Protein AF-A0A3B6B329-F1 (afdb_monomer)

Sequence (340 aa):
MLAFAPPTKMSPCCPLLLLFPAMPTAGLSREALPVLLLMLAAAVVALAWPCGALQLQDAALIDDVIMEAAEECYNGKHRRTGVTYPLSLPASLSAVDGSVSRFRSGSLSRHGVRLFGEFSVPRGLVVPGRAAGAHLLAVRVNMGNLSAVYDEHAARGGGYRIASPVLGLMFYGLDPRDGTAPLQVRVTGAAIRVNFSMAVPALQPGAVPLCMAVWLNGSVAVTDVQAGTNTCHLRDQGHVALVLGGVGDGDAVAEDGEVSKWKLALFGAALGAGGTVLLGLVLVAMLSVQRRKSEMAEMERRAYEEEALRVAMVGHVRAPSACGSRTTPDELENEYRATL

Structure (mmCIF, N/CA/C/O backbone):
data_AF-A0A3B6B329-F1
#
_entry.id   AF-A0A3B6B329-F1
#
loop_
_atom_site.group_PDB
_atom_site.id
_atom_site.type_symbol
_atom_site.label_atom_id
_atom_site.label_alt_id
_atom_site.label_comp_id
_atom_site.label_asym_id
_atom_site.label_entity_id
_atom_site.label_seq_id
_atom_site.pdbx_PDB_ins_code
_atom_site.Cartn_x
_atom_site.Cartn_y
_atom_site.Cartn_z
_atom_site.occupancy
_atom_site.B_iso_or_equiv
_atom_site.auth_seq_id
_atom_site.auth_comp_id
_atom_site.auth_asym_id
_atom_site.auth_atom_id
_atom_site.pdbx_PDB_model_num
ATOM 1 N N . MET A 1 1 ? 39.150 21.454 -11.288 1.00 37.72 1 MET A N 1
ATOM 2 C CA . MET A 1 1 ? 38.495 21.012 -10.041 1.00 37.72 1 MET A CA 1
ATOM 3 C C . MET A 1 1 ? 37.672 22.173 -9.512 1.00 37.72 1 MET A C 1
ATOM 5 O O . MET A 1 1 ? 38.224 23.064 -8.890 1.00 37.72 1 MET A O 1
ATOM 9 N N . LEU A 1 2 ? 36.386 22.214 -9.851 1.00 28.69 2 LEU A N 1
ATOM 10 C CA . LEU A 1 2 ? 35.426 23.181 -9.319 1.00 28.69 2 LEU A CA 1
ATOM 11 C C . LEU A 1 2 ? 34.199 22.365 -8.923 1.00 28.69 2 LEU A C 1
ATOM 13 O O . LEU A 1 2 ? 33.427 21.940 -9.778 1.00 28.69 2 LEU A O 1
ATOM 17 N N . ALA A 1 3 ? 34.114 22.046 -7.634 1.00 28.69 3 ALA A N 1
ATOM 18 C CA . ALA A 1 3 ? 32.989 21.344 -7.044 1.00 28.69 3 ALA A CA 1
ATOM 19 C C . ALA A 1 3 ? 31.962 22.386 -6.596 1.00 28.69 3 ALA A C 1
ATOM 21 O O . ALA A 1 3 ? 32.192 23.129 -5.646 1.00 28.69 3 ALA A O 1
ATOM 22 N N . PHE A 1 4 ? 30.839 22.439 -7.307 1.00 29.08 4 PHE A N 1
ATOM 23 C CA . PHE A 1 4 ? 29.616 23.052 -6.811 1.00 29.08 4 PHE A CA 1
ATOM 24 C C . PHE A 1 4 ? 28.979 22.081 -5.815 1.00 29.08 4 PHE A C 1
ATOM 26 O O . PHE A 1 4 ? 28.536 20.998 -6.195 1.00 29.08 4 PHE A O 1
ATOM 33 N N . ALA A 1 5 ? 28.967 22.457 -4.539 1.00 33.09 5 ALA A N 1
ATOM 34 C CA . ALA A 1 5 ? 28.170 21.786 -3.523 1.00 33.09 5 ALA A CA 1
ATOM 35 C C . ALA A 1 5 ? 26.699 22.238 -3.653 1.00 33.09 5 ALA A C 1
ATOM 37 O O . ALA A 1 5 ? 26.452 23.447 -3.705 1.00 33.09 5 ALA A O 1
ATOM 38 N N . PRO A 1 6 ? 25.721 21.318 -3.724 1.00 34.53 6 PRO A N 1
ATOM 39 C CA . PRO A 1 6 ? 24.306 21.667 -3.685 1.00 34.53 6 PRO A CA 1
ATOM 40 C C . PRO A 1 6 ? 23.829 21.997 -2.252 1.00 34.53 6 PRO A C 1
ATOM 42 O O . PRO A 1 6 ? 24.434 21.548 -1.276 1.00 34.53 6 PRO A O 1
ATOM 45 N N . PRO A 1 7 ? 22.748 22.789 -2.121 1.00 32.59 7 PRO A N 1
ATOM 46 C CA . PRO A 1 7 ? 22.307 23.380 -0.860 1.00 32.59 7 PRO A CA 1
ATOM 47 C C . PRO A 1 7 ? 21.678 22.357 0.095 1.00 32.59 7 PRO A C 1
ATOM 49 O O . PRO A 1 7 ? 20.737 21.645 -0.253 1.00 32.59 7 PRO A O 1
ATOM 52 N N . THR A 1 8 ? 22.158 22.350 1.337 1.00 33.25 8 THR A N 1
ATOM 53 C CA . THR A 1 8 ? 21.554 21.656 2.475 1.00 33.25 8 THR A CA 1
ATOM 54 C C . THR A 1 8 ? 20.252 22.353 2.883 1.00 33.25 8 THR A C 1
ATOM 56 O O . THR A 1 8 ? 20.251 23.507 3.310 1.00 33.25 8 THR A O 1
ATOM 59 N N . LYS A 1 9 ? 19.117 21.656 2.756 1.00 33.47 9 LYS A N 1
ATOM 60 C CA . LYS A 1 9 ? 17.814 22.123 3.247 1.00 33.47 9 LYS A CA 1
ATOM 61 C C . LYS A 1 9 ? 17.476 21.462 4.587 1.00 33.47 9 LYS A C 1
ATOM 63 O O . LYS A 1 9 ? 17.164 20.284 4.650 1.00 33.47 9 LYS A O 1
ATOM 68 N N . MET A 1 10 ? 17.556 22.297 5.622 1.00 32.06 10 MET A N 1
ATOM 69 C CA . MET A 1 10 ? 16.595 22.460 6.723 1.00 32.06 10 MET A CA 1
ATOM 70 C C . MET A 1 10 ? 16.202 21.222 7.546 1.00 32.06 10 MET A C 1
ATOM 72 O O . MET A 1 10 ? 15.181 20.586 7.322 1.00 32.06 10 MET A O 1
ATOM 76 N N . SER A 1 11 ? 16.967 21.021 8.620 1.00 30.12 11 SER A N 1
ATOM 77 C CA . SER A 1 11 ? 16.484 20.490 9.900 1.00 30.12 11 SER A CA 1
ATOM 78 C C . SER A 1 11 ? 15.794 21.614 10.691 1.00 30.12 11 SER A C 1
ATOM 80 O O . SER A 1 11 ? 16.368 22.705 10.774 1.00 30.12 11 SER A O 1
ATOM 82 N N . PRO A 1 12 ? 14.627 21.389 11.324 1.00 40.94 12 PRO A N 1
ATOM 83 C CA . PRO A 1 12 ? 14.137 22.252 12.382 1.00 40.94 12 PRO A CA 1
ATOM 84 C C . PRO A 1 12 ? 14.089 21.459 13.691 1.00 40.94 12 PRO A C 1
ATOM 86 O O . PRO A 1 12 ? 13.039 21.004 14.122 1.00 40.94 12 PRO A O 1
ATOM 89 N N . CYS A 1 13 ? 15.239 21.284 14.335 1.00 30.95 13 CYS A N 1
ATOM 90 C CA . CYS A 1 13 ? 15.317 20.939 15.755 1.00 30.95 13 CYS A CA 1
ATOM 91 C C . CYS A 1 13 ? 16.565 21.596 16.344 1.00 30.95 13 CYS A C 1
ATOM 93 O O . CYS A 1 13 ? 17.594 20.964 16.556 1.00 30.95 13 CYS A O 1
ATOM 95 N N . CYS A 1 14 ? 16.477 22.902 16.572 1.00 29.77 14 CYS A N 1
ATOM 96 C CA . CYS A 1 14 ? 17.378 23.608 17.469 1.00 29.77 14 CYS A CA 1
ATOM 97 C C . CYS A 1 14 ? 16.546 24.706 18.139 1.00 29.77 14 CYS A C 1
ATOM 99 O O . CYS A 1 14 ? 16.114 25.625 17.437 1.00 29.77 14 CYS A O 1
ATOM 101 N N . PRO A 1 15 ? 16.242 24.621 19.447 1.00 33.47 15 PRO A N 1
ATOM 102 C CA . PRO A 1 15 ? 15.653 25.745 20.143 1.00 33.47 15 PRO A CA 1
ATOM 103 C C . PRO A 1 15 ? 16.733 26.820 20.177 1.00 33.47 15 PRO A C 1
ATOM 105 O O . PRO A 1 15 ? 17.753 26.703 20.856 1.00 33.47 15 PRO A O 1
ATOM 108 N N . LEU A 1 16 ? 16.521 27.840 19.354 1.00 28.61 16 LEU A N 1
ATOM 109 C CA . LEU A 1 16 ? 17.257 29.082 19.413 1.00 28.61 16 LEU A CA 1
ATOM 110 C C . LEU A 1 16 ? 17.193 29.563 20.867 1.00 28.61 16 LEU A C 1
ATOM 112 O O . LEU A 1 16 ? 16.105 29.776 21.405 1.00 28.61 16 LEU A O 1
ATOM 116 N N . LEU A 1 17 ? 18.363 29.678 21.493 1.00 34.34 17 LEU A N 1
ATOM 117 C CA . LEU A 1 17 ? 18.592 30.419 22.726 1.00 34.34 17 LEU A CA 1
ATOM 118 C C . LEU A 1 17 ? 17.784 31.722 22.682 1.00 34.34 17 LEU A C 1
ATOM 120 O O . LEU A 1 17 ? 18.174 32.680 22.013 1.00 34.34 17 LEU A O 1
ATOM 124 N N . LEU A 1 18 ? 16.663 31.764 23.402 1.00 31.53 18 LEU A N 1
ATOM 125 C CA . LEU A 1 18 ? 16.058 33.027 23.784 1.00 31.53 18 LEU A CA 1
ATOM 126 C C . LEU A 1 18 ? 17.009 33.645 24.804 1.00 31.53 18 LEU A C 1
ATOM 128 O O . LEU A 1 18 ? 17.008 33.297 25.984 1.00 31.53 18 LEU A O 1
ATOM 132 N N . LEU A 1 19 ? 17.868 34.534 24.306 1.00 33.62 19 LEU A N 1
ATOM 133 C CA . LEU A 1 19 ? 18.493 35.565 25.114 1.00 33.62 19 LEU A CA 1
ATOM 134 C C . LEU A 1 19 ? 17.380 36.259 25.900 1.00 33.62 19 LEU A C 1
ATOM 136 O O . LEU A 1 19 ? 16.598 37.028 25.343 1.00 33.62 19 LEU A O 1
ATOM 140 N N . PHE A 1 20 ? 17.307 35.973 27.196 1.00 33.78 20 PHE A N 1
ATOM 141 C CA . PHE A 1 20 ? 16.615 36.837 28.136 1.00 33.78 20 PHE A CA 1
ATOM 142 C C . PHE A 1 20 ? 17.268 38.221 28.035 1.00 33.78 20 PHE A C 1
ATOM 144 O O . PHE A 1 20 ? 18.472 38.325 28.294 1.00 33.78 20 PHE A O 1
ATOM 151 N N . PRO A 1 21 ? 16.544 39.294 27.668 1.00 35.91 21 PRO A N 1
ATOM 152 C CA . PRO A 1 21 ? 17.064 40.620 27.926 1.00 35.91 21 PRO A CA 1
ATOM 153 C C . PRO A 1 21 ? 17.160 40.759 29.447 1.00 35.91 21 PRO A C 1
ATOM 155 O O . PRO A 1 21 ? 16.180 40.557 30.168 1.00 35.91 21 PRO A O 1
ATOM 158 N N . ALA A 1 22 ? 18.369 41.033 29.932 1.00 39.75 22 ALA A N 1
ATOM 159 C CA . ALA A 1 22 ? 18.627 41.318 31.332 1.00 39.75 22 ALA A CA 1
ATOM 160 C C . ALA A 1 22 ? 17.653 42.406 31.809 1.00 39.75 22 ALA A C 1
ATOM 162 O O . ALA A 1 22 ? 17.587 43.486 31.219 1.00 39.75 22 ALA A O 1
ATOM 163 N N . MET A 1 23 ? 16.881 42.110 32.859 1.00 36.25 23 MET A N 1
ATOM 164 C CA . MET A 1 23 ? 16.046 43.114 33.509 1.00 36.25 23 MET A CA 1
ATOM 165 C C . MET A 1 23 ? 16.944 44.234 34.047 1.00 36.25 23 MET A C 1
ATOM 167 O O . MET A 1 23 ? 17.831 43.945 34.856 1.00 36.25 23 MET A O 1
ATOM 171 N N . PRO A 1 24 ? 16.711 45.510 33.699 1.00 37.78 24 PRO A N 1
ATOM 172 C CA . PRO A 1 24 ? 17.190 46.586 34.539 1.00 37.78 24 PRO A CA 1
ATOM 173 C C . PRO A 1 24 ? 16.374 46.542 35.832 1.00 37.78 24 PRO A C 1
ATOM 175 O O . PRO A 1 24 ? 15.153 46.692 35.828 1.00 37.78 24 PRO A O 1
ATOM 178 N N . THR A 1 25 ? 17.049 46.309 36.954 1.00 51.97 25 THR A N 1
ATOM 179 C CA . THR A 1 25 ? 16.497 46.504 38.296 1.00 51.97 25 THR A CA 1
ATOM 180 C C . THR A 1 25 ? 16.273 48.000 38.515 1.00 51.97 25 THR A C 1
ATOM 182 O O . THR A 1 25 ? 17.091 48.686 39.119 1.00 51.97 25 THR A O 1
ATOM 185 N N . ALA A 1 26 ? 15.185 48.528 37.968 1.00 47.22 26 ALA A N 1
ATOM 186 C CA . ALA A 1 26 ? 14.697 49.870 38.234 1.00 47.22 26 ALA A CA 1
ATOM 187 C C . ALA A 1 26 ? 13.188 49.772 38.472 1.00 47.22 26 ALA A C 1
ATOM 189 O O . ALA A 1 26 ? 12.500 49.020 37.786 1.00 47.22 26 ALA A O 1
ATOM 190 N N . GLY A 1 27 ? 12.721 50.459 39.517 1.00 52.22 27 GLY A N 1
ATOM 191 C CA . GLY A 1 27 ? 11.438 50.237 40.183 1.00 52.22 27 GLY A CA 1
ATOM 192 C C . GLY A 1 27 ? 10.252 49.968 39.256 1.00 52.22 27 GLY A C 1
ATOM 193 O O . GLY A 1 27 ? 10.075 50.624 38.231 1.00 52.22 27 GLY A O 1
ATOM 194 N N . LEU A 1 28 ? 9.424 49.005 39.666 1.00 48.41 28 LEU A N 1
ATOM 195 C CA . LEU A 1 28 ? 8.193 48.604 38.997 1.00 48.41 28 LEU A CA 1
ATOM 196 C C . LEU A 1 28 ? 7.214 49.788 38.972 1.00 48.41 28 LEU A C 1
ATOM 198 O O . LEU A 1 28 ? 6.418 49.981 39.892 1.00 48.41 28 LEU A O 1
ATOM 202 N N . SER A 1 29 ? 7.303 50.621 37.936 1.00 61.03 29 SER A N 1
ATOM 203 C CA . SER A 1 29 ? 6.351 51.702 37.728 1.00 61.03 29 SER A CA 1
ATOM 204 C C . SER A 1 29 ? 4.982 51.096 37.412 1.00 61.03 29 SER A C 1
ATOM 206 O O . SER A 1 29 ? 4.862 50.063 36.747 1.00 61.03 29 SER A O 1
ATOM 208 N N . ARG A 1 30 ? 3.919 51.736 37.909 1.00 59.53 30 ARG A N 1
ATOM 209 C CA . ARG A 1 30 ? 2.527 51.261 37.794 1.00 59.53 30 ARG A CA 1
ATOM 210 C C . ARG A 1 30 ? 2.062 51.092 36.333 1.00 59.53 30 ARG A C 1
ATOM 212 O O . ARG A 1 30 ? 1.082 50.397 36.090 1.00 59.53 30 ARG A O 1
ATOM 219 N N . GLU A 1 31 ? 2.807 51.666 35.389 1.00 58.38 31 GLU A N 1
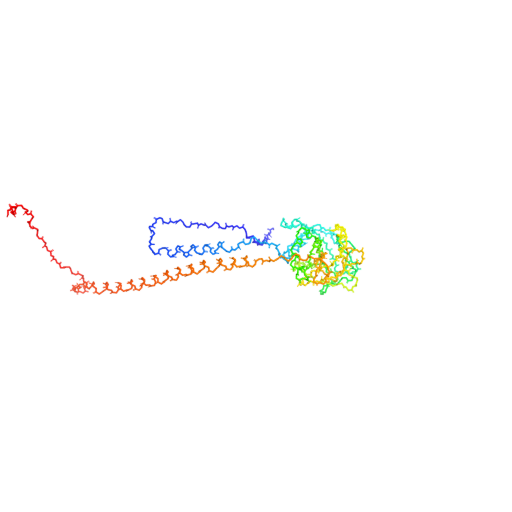ATOM 220 C CA . GLU A 1 31 ? 2.594 51.614 33.938 1.00 58.38 31 GLU A CA 1
ATOM 221 C C . GLU A 1 31 ? 3.259 50.395 33.255 1.00 58.38 31 GLU A C 1
ATOM 223 O O . GLU A 1 31 ? 2.895 50.046 32.134 1.00 58.38 31 GLU A O 1
ATOM 228 N N . ALA A 1 32 ? 4.200 49.702 33.914 1.00 61.66 32 ALA A N 1
ATOM 229 C CA . ALA A 1 32 ? 4.888 48.521 33.365 1.00 61.66 32 ALA A CA 1
ATOM 230 C C . ALA A 1 32 ? 4.108 47.204 33.570 1.00 61.66 32 ALA A C 1
ATOM 232 O O . ALA A 1 32 ? 4.306 46.223 32.852 1.00 61.66 32 ALA A O 1
ATOM 233 N N . LEU A 1 33 ? 3.184 47.197 34.533 1.00 67.69 33 LEU A N 1
ATOM 234 C CA . LEU A 1 33 ? 2.333 46.061 34.897 1.00 67.69 33 LEU A CA 1
ATOM 235 C C . LEU A 1 33 ? 1.450 45.522 33.748 1.00 67.69 33 LEU A C 1
ATOM 237 O O . LEU A 1 33 ? 1.439 44.305 33.559 1.00 67.69 33 LEU A O 1
ATOM 241 N N . PRO A 1 34 ? 0.748 46.353 32.945 1.00 66.44 34 PRO A N 1
ATOM 242 C CA . PRO A 1 34 ? -0.069 45.846 31.838 1.00 66.44 34 PRO A CA 1
ATOM 243 C C . PRO A 1 34 ? 0.765 45.263 30.688 1.00 66.44 34 PRO A C 1
ATOM 245 O O . PRO A 1 34 ? 0.350 44.285 30.071 1.00 66.44 34 PRO A O 1
ATOM 248 N N . VAL A 1 35 ? 1.954 45.815 30.424 1.00 71.44 35 VAL A N 1
ATOM 249 C CA . VAL A 1 35 ? 2.870 45.305 29.387 1.00 71.44 35 VAL A CA 1
ATOM 250 C C . VAL A 1 35 ? 3.441 43.951 29.804 1.00 71.44 35 VAL A C 1
ATOM 252 O O . VAL A 1 35 ? 3.462 43.015 29.008 1.00 71.44 35 VAL A O 1
ATOM 255 N N . LEU A 1 36 ? 3.829 43.813 31.075 1.00 72.62 36 LEU A N 1
ATOM 256 C CA . LEU A 1 36 ? 4.304 42.548 31.629 1.00 72.62 36 LEU A CA 1
ATOM 257 C C . LEU A 1 36 ? 3.217 41.461 31.578 1.00 72.62 36 LEU A C 1
ATOM 259 O O . LEU A 1 36 ? 3.507 40.324 31.212 1.00 72.62 36 LEU A O 1
ATOM 263 N N . LEU A 1 37 ? 1.960 41.813 31.876 1.00 74.31 37 LEU A N 1
ATOM 264 C CA . LEU A 1 37 ? 0.831 40.883 31.786 1.00 74.31 37 LEU A CA 1
ATOM 265 C C . LEU A 1 37 ? 0.566 40.424 30.344 1.00 74.31 37 LEU A C 1
ATOM 267 O O . LEU A 1 37 ? 0.291 39.247 30.120 1.00 74.31 37 LEU A O 1
ATOM 271 N N . LEU A 1 38 ? 0.681 41.330 29.367 1.00 73.88 38 LEU A N 1
ATOM 272 C CA . LEU A 1 38 ? 0.500 41.010 27.948 1.00 73.88 38 LEU A CA 1
ATOM 273 C C . LEU A 1 38 ? 1.600 40.068 27.433 1.00 73.88 38 LEU A C 1
ATOM 275 O O . LEU A 1 38 ? 1.313 39.114 26.712 1.00 73.88 38 LEU A O 1
ATOM 279 N N . MET A 1 39 ? 2.848 40.297 27.849 1.00 74.25 39 MET A N 1
ATOM 280 C CA . MET A 1 39 ? 3.982 39.435 27.498 1.00 74.25 39 MET A CA 1
ATOM 281 C C . MET A 1 39 ? 3.861 38.045 28.133 1.00 74.25 39 MET A C 1
ATOM 283 O O . MET A 1 39 ? 4.131 37.043 27.473 1.00 74.25 39 MET A O 1
ATOM 287 N N . LEU A 1 40 ? 3.396 37.965 29.385 1.00 75.38 40 LEU A N 1
ATOM 288 C CA . LEU A 1 40 ? 3.115 36.690 30.050 1.00 75.38 40 LEU A CA 1
ATOM 289 C C . LEU A 1 40 ? 1.960 35.939 29.374 1.00 75.38 40 LEU A C 1
ATOM 291 O O . LEU A 1 40 ? 2.063 34.734 29.169 1.00 75.38 40 LEU A O 1
ATOM 295 N N . ALA A 1 41 ? 0.898 36.635 28.959 1.00 71.56 41 ALA A N 1
ATOM 296 C CA . ALA A 1 41 ? -0.203 36.026 28.214 1.00 71.56 41 ALA A CA 1
ATOM 297 C C . ALA A 1 41 ? 0.255 35.480 26.849 1.00 71.56 41 ALA A C 1
ATOM 299 O O . ALA A 1 41 ? -0.094 34.356 26.494 1.00 71.56 41 ALA A O 1
ATOM 300 N N . ALA A 1 42 ? 1.092 36.221 26.114 1.00 70.25 42 ALA A N 1
ATOM 301 C CA . ALA A 1 42 ? 1.667 35.757 24.850 1.00 70.25 42 ALA A CA 1
ATOM 302 C C . ALA A 1 42 ? 2.587 34.536 25.036 1.00 70.25 42 ALA A C 1
ATOM 304 O O . ALA A 1 42 ? 2.538 33.602 24.237 1.00 70.25 42 ALA A O 1
ATOM 305 N N . ALA A 1 43 ? 3.378 34.503 26.114 1.00 71.44 43 ALA A N 1
ATOM 306 C CA . ALA A 1 43 ? 4.220 33.357 26.452 1.00 71.44 43 ALA A CA 1
ATOM 307 C C . ALA A 1 43 ? 3.392 32.113 26.817 1.00 71.44 43 ALA A C 1
ATOM 309 O O . ALA A 1 43 ? 3.714 31.016 26.371 1.00 71.44 43 ALA A O 1
ATOM 310 N N . VAL A 1 44 ? 2.293 32.270 27.564 1.00 69.38 44 VAL A N 1
ATOM 311 C CA . VAL A 1 44 ? 1.375 31.163 27.881 1.00 69.38 44 VAL A CA 1
ATOM 312 C C . VAL A 1 44 ? 0.674 30.649 26.622 1.00 69.38 44 VAL A C 1
ATOM 314 O O . VAL A 1 44 ? 0.560 29.442 26.461 1.00 69.38 44 VAL A O 1
ATOM 317 N N . VAL A 1 45 ? 0.270 31.524 25.695 1.00 66.12 45 VAL A N 1
ATOM 318 C CA . VAL A 1 45 ? -0.312 31.116 24.402 1.00 66.12 45 VAL A CA 1
ATOM 319 C C . VAL A 1 45 ? 0.711 30.372 23.536 1.00 66.12 45 VAL A C 1
ATOM 321 O O . VAL A 1 45 ? 0.369 29.355 22.941 1.00 66.12 45 VAL A O 1
ATOM 324 N N . ALA A 1 46 ? 1.974 30.809 23.513 1.00 62.72 46 ALA A N 1
ATOM 325 C CA . ALA A 1 46 ? 3.045 30.110 22.799 1.00 62.72 46 ALA A CA 1
ATOM 326 C C . ALA A 1 46 ? 3.381 28.738 23.417 1.00 62.72 46 ALA A C 1
ATOM 328 O O . ALA A 1 46 ? 3.670 27.796 22.685 1.00 62.72 46 ALA A O 1
ATOM 329 N N . LEU A 1 47 ? 3.305 28.607 24.747 1.00 57.50 47 LEU A N 1
ATOM 330 C CA . LEU A 1 47 ? 3.486 27.336 25.465 1.00 57.50 47 LEU A CA 1
ATOM 331 C C . LEU A 1 47 ? 2.242 26.430 25.416 1.00 57.50 47 LEU A C 1
ATOM 333 O O . LEU A 1 47 ? 2.358 25.230 25.648 1.00 57.50 47 LEU A O 1
ATOM 337 N N . ALA A 1 48 ? 1.065 26.994 25.131 1.00 52.53 48 ALA A N 1
ATOM 338 C CA . ALA A 1 48 ? -0.197 26.272 24.993 1.00 52.53 48 ALA A CA 1
ATOM 339 C C . ALA A 1 48 ? -0.476 25.810 23.557 1.00 52.53 48 ALA A C 1
ATOM 341 O O . ALA A 1 48 ? -1.418 25.044 23.348 1.00 52.53 48 ALA A O 1
ATOM 342 N N . TRP A 1 49 ? 0.336 26.219 22.572 1.00 45.41 49 TRP A N 1
ATOM 343 C CA . TRP A 1 49 ? 0.375 25.477 21.321 1.00 45.41 49 TRP A CA 1
ATOM 344 C C . TRP A 1 49 ? 0.931 24.098 21.648 1.00 45.41 49 TRP A C 1
ATOM 346 O O . TRP A 1 49 ? 2.055 24.014 22.153 1.00 45.41 49 TRP A O 1
ATOM 356 N N . PRO A 1 50 ? 0.195 23.007 21.381 1.00 46.03 50 PRO A N 1
ATOM 357 C CA . PRO A 1 50 ? 0.821 21.711 21.408 1.00 46.03 50 PRO A CA 1
ATOM 358 C C . PRO A 1 50 ? 1.924 21.768 20.352 1.00 46.03 50 PRO A C 1
ATOM 360 O O . PRO A 1 50 ? 1.666 21.716 19.150 1.00 46.03 50 PRO A O 1
ATOM 363 N N . CYS A 1 51 ? 3.173 21.872 20.807 1.00 46.16 51 CYS A N 1
ATOM 364 C CA . CYS A 1 51 ? 4.284 21.263 20.108 1.00 46.16 51 CYS A CA 1
ATOM 365 C C . CYS A 1 51 ? 3.983 19.768 20.168 1.00 46.16 51 CYS A C 1
ATOM 367 O O . CYS A 1 51 ? 4.454 19.042 21.042 1.00 46.16 51 CYS A O 1
ATOM 369 N N . GLY A 1 52 ? 3.058 19.333 19.313 1.00 42.59 52 GLY A N 1
ATOM 370 C CA . GLY A 1 52 ? 2.905 17.934 19.032 1.00 42.59 52 GLY A CA 1
ATOM 371 C C . GLY A 1 52 ? 4.277 17.508 18.553 1.00 42.59 52 GLY A C 1
ATOM 372 O O . GLY A 1 52 ? 4.736 17.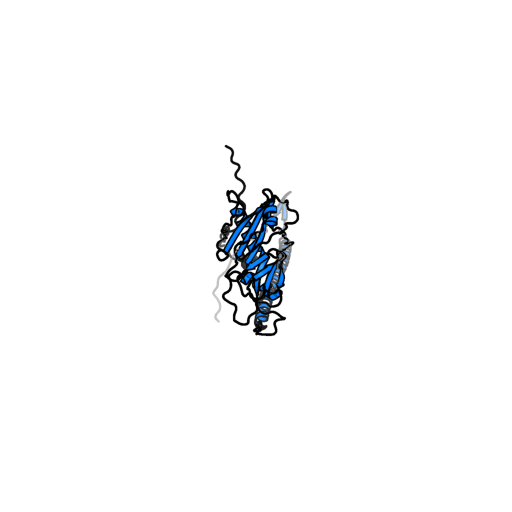964 17.506 1.00 42.59 52 GLY A O 1
ATOM 373 N N . ALA A 1 53 ? 4.933 16.625 19.305 1.00 40.44 53 ALA A N 1
ATOM 374 C CA . ALA A 1 53 ? 5.731 15.613 18.639 1.00 40.44 53 ALA A CA 1
ATOM 375 C C . ALA A 1 53 ? 4.897 15.175 17.431 1.00 40.44 53 ALA A C 1
ATOM 377 O O . ALA A 1 53 ? 3.706 14.913 17.619 1.00 40.44 53 ALA A O 1
ATOM 378 N N . LEU A 1 54 ? 5.458 15.225 16.220 1.00 39.94 54 LEU A N 1
ATOM 379 C CA . LEU A 1 54 ? 4.792 14.749 15.014 1.00 39.94 54 LEU A CA 1
ATOM 380 C C . LEU A 1 54 ? 4.422 13.287 15.279 1.00 39.94 54 LEU A C 1
ATOM 382 O O . LEU A 1 54 ? 5.231 12.377 15.115 1.00 39.94 54 LEU A O 1
ATOM 386 N N . GLN A 1 55 ? 3.237 13.079 15.832 1.00 39.62 55 GLN A N 1
ATOM 387 C CA . GLN A 1 55 ? 2.691 11.778 16.110 1.00 39.62 55 GLN A CA 1
ATOM 388 C C . GLN A 1 55 ? 2.323 11.280 14.726 1.00 39.62 55 GLN A C 1
ATOM 390 O O . GLN A 1 55 ? 1.350 11.741 14.133 1.00 39.62 55 GLN A O 1
ATOM 395 N N . LEU A 1 56 ? 3.192 10.437 14.172 1.00 51.97 56 LEU A N 1
ATOM 396 C CA . LEU A 1 56 ? 3.040 9.782 12.879 1.00 51.97 56 LEU A CA 1
ATOM 397 C C . LEU A 1 56 ? 1.889 8.762 13.002 1.00 51.97 56 LEU A C 1
ATOM 399 O O . LEU A 1 56 ? 2.101 7.557 13.046 1.00 51.97 56 LEU A O 1
ATOM 403 N N . GLN A 1 57 ? 0.679 9.278 13.208 1.00 61.06 57 GLN A N 1
ATOM 404 C CA . GLN A 1 57 ? -0.569 8.544 13.437 1.00 61.06 57 GLN A CA 1
ATOM 405 C C . GLN A 1 57 ? -1.464 8.569 12.196 1.00 61.06 57 GLN A C 1
ATOM 407 O O . GLN A 1 57 ? -2.522 7.953 12.197 1.00 61.06 57 GLN A O 1
ATOM 412 N N . ASP A 1 58 ? -1.042 9.272 11.145 1.00 81.69 58 ASP A N 1
ATOM 413 C CA . ASP A 1 58 ? -1.711 9.276 9.852 1.00 81.69 58 ASP A CA 1
ATOM 414 C C . ASP A 1 58 ? -1.046 8.244 8.933 1.00 81.69 58 ASP A C 1
ATOM 416 O O . ASP A 1 58 ? 0.167 8.292 8.701 1.00 81.69 58 ASP A O 1
ATOM 420 N N . ALA A 1 59 ? -1.847 7.316 8.409 1.00 86.56 59 ALA A N 1
ATOM 421 C CA . ALA A 1 59 ? -1.416 6.312 7.444 1.00 86.56 59 ALA A CA 1
ATOM 422 C C . ALA A 1 59 ? -0.722 6.945 6.226 1.00 86.56 59 ALA A C 1
ATOM 424 O O . ALA A 1 59 ? 0.288 6.422 5.760 1.00 86.56 59 ALA A O 1
ATOM 425 N N . ALA A 1 60 ? -1.203 8.106 5.764 1.00 87.69 60 ALA A N 1
ATOM 426 C CA . ALA A 1 60 ? -0.617 8.800 4.620 1.00 87.69 60 ALA A CA 1
ATOM 427 C C . ALA A 1 60 ? 0.816 9.286 4.903 1.00 87.69 60 ALA A C 1
ATOM 429 O O . ALA A 1 60 ? 1.703 9.126 4.068 1.00 87.69 60 ALA A O 1
ATOM 430 N N . LEU A 1 61 ? 1.069 9.812 6.107 1.00 89.88 61 LEU A N 1
ATOM 431 C CA . LEU A 1 61 ? 2.409 10.251 6.510 1.00 89.88 61 LEU A CA 1
ATOM 432 C C . LEU A 1 61 ? 3.384 9.073 6.626 1.00 89.88 61 LEU A C 1
ATOM 434 O O . LEU A 1 61 ? 4.566 9.213 6.315 1.00 89.88 61 LEU A O 1
ATOM 438 N N . ILE A 1 62 ? 2.904 7.911 7.077 1.00 91.94 62 ILE A N 1
ATOM 439 C CA . ILE A 1 62 ? 3.711 6.686 7.120 1.00 91.94 62 ILE A CA 1
ATOM 440 C C . ILE A 1 62 ? 4.079 6.250 5.696 1.00 91.94 62 ILE A C 1
ATOM 442 O O . ILE A 1 62 ? 5.243 5.939 5.439 1.00 91.94 62 ILE A O 1
ATOM 446 N N . ASP A 1 63 ? 3.121 6.275 4.770 1.00 92.06 63 ASP A N 1
ATOM 447 C CA . ASP A 1 63 ? 3.344 5.909 3.369 1.00 92.06 63 ASP A CA 1
ATOM 448 C C . ASP A 1 63 ? 4.348 6.831 2.665 1.00 92.06 63 ASP A C 1
ATOM 450 O O . ASP A 1 63 ? 5.175 6.343 1.890 1.00 92.06 63 ASP A O 1
ATOM 454 N N . ASP A 1 64 ? 4.334 8.131 2.970 1.00 91.19 64 ASP A N 1
ATOM 455 C CA . ASP A 1 64 ? 5.308 9.097 2.448 1.00 91.19 64 ASP A CA 1
ATOM 456 C C . ASP A 1 64 ? 6.734 8.775 2.923 1.00 91.19 64 ASP A C 1
ATOM 458 O O . ASP A 1 64 ? 7.667 8.718 2.117 1.00 91.19 64 ASP A O 1
ATOM 462 N N . VAL A 1 65 ? 6.907 8.475 4.216 1.00 93.81 65 VAL A N 1
ATOM 463 C CA . VAL A 1 65 ? 8.209 8.076 4.782 1.00 93.81 65 VAL A CA 1
ATOM 464 C C . VAL A 1 65 ? 8.694 6.754 4.177 1.00 93.81 65 VAL A C 1
ATOM 466 O O . VAL A 1 65 ? 9.880 6.588 3.881 1.00 93.81 65 VAL A O 1
ATOM 469 N N . ILE A 1 66 ? 7.788 5.798 3.965 1.00 94.75 66 ILE A N 1
ATOM 470 C CA . ILE A 1 66 ? 8.106 4.513 3.332 1.00 94.75 66 ILE A CA 1
ATOM 471 C C . ILE A 1 66 ? 8.514 4.712 1.867 1.00 94.75 66 ILE A C 1
ATOM 473 O O . ILE A 1 66 ? 9.458 4.064 1.403 1.00 94.75 66 ILE A O 1
ATOM 477 N N . MET A 1 67 ? 7.838 5.605 1.142 1.00 93.12 67 MET A N 1
ATOM 478 C CA . MET A 1 67 ? 8.179 5.960 -0.234 1.00 93.12 67 MET A CA 1
ATOM 479 C C . MET A 1 67 ? 9.580 6.577 -0.318 1.00 93.12 67 MET A C 1
ATOM 481 O O . MET A 1 67 ? 10.382 6.144 -1.148 1.00 93.12 67 MET A O 1
ATOM 485 N N . GLU A 1 68 ? 9.903 7.527 0.562 1.00 92.56 68 GLU A N 1
ATOM 486 C CA . GLU A 1 68 ? 11.224 8.164 0.624 1.00 92.56 68 GLU A CA 1
ATOM 487 C C . GLU A 1 68 ? 12.331 7.134 0.914 1.00 92.56 68 GLU A C 1
ATOM 489 O O . GLU A 1 68 ? 13.327 7.048 0.187 1.00 92.56 68 GLU A O 1
ATOM 494 N N . ALA A 1 69 ? 12.117 6.257 1.901 1.00 93.75 69 ALA A N 1
ATOM 495 C CA . ALA A 1 69 ? 13.052 5.177 2.216 1.00 93.75 69 ALA A CA 1
ATOM 496 C C . ALA A 1 69 ? 13.227 4.192 1.041 1.00 93.75 69 ALA A C 1
ATOM 498 O O . ALA A 1 69 ? 14.323 3.672 0.795 1.00 93.75 69 ALA A O 1
ATOM 499 N N . ALA A 1 70 ? 12.157 3.924 0.287 1.00 94.50 70 ALA A N 1
ATOM 500 C CA . ALA A 1 70 ? 12.198 3.076 -0.899 1.00 94.50 70 ALA A CA 1
ATOM 501 C C . ALA A 1 70 ? 12.991 3.706 -2.051 1.00 94.50 70 ALA A C 1
ATOM 503 O O . ALA A 1 70 ? 13.728 2.991 -2.742 1.00 94.50 70 ALA A O 1
ATOM 504 N N . GLU A 1 71 ? 12.897 5.021 -2.234 1.00 91.81 71 GLU A N 1
ATOM 505 C CA . GLU A 1 71 ? 13.711 5.766 -3.194 1.00 91.81 71 GLU A CA 1
ATOM 506 C C . GLU A 1 71 ? 15.198 5.720 -2.820 1.00 91.81 71 GLU A C 1
ATOM 508 O O . GLU A 1 71 ? 16.044 5.323 -3.633 1.00 91.81 71 GLU A O 1
ATOM 513 N N . GLU A 1 72 ? 15.529 6.028 -1.563 1.00 91.44 72 GLU A N 1
ATOM 514 C CA . GLU A 1 72 ? 16.906 6.029 -1.050 1.00 91.44 72 GLU A CA 1
ATOM 515 C C . GLU A 1 72 ? 17.580 4.646 -1.156 1.00 91.44 72 GLU A C 1
ATOM 517 O O . GLU A 1 72 ? 18.804 4.497 -1.308 1.00 91.44 72 GLU A O 1
ATOM 522 N N . CYS A 1 73 ? 16.765 3.594 -1.137 1.00 92.06 73 CYS A N 1
ATOM 523 C CA . CYS A 1 73 ? 17.182 2.220 -1.357 1.00 92.06 73 CYS A CA 1
ATOM 524 C C . CYS A 1 73 ? 17.906 2.042 -2.708 1.00 92.06 73 CYS A C 1
ATOM 526 O O . CYS A 1 73 ? 18.865 1.270 -2.794 1.00 92.06 73 CYS A O 1
ATOM 528 N N . TYR A 1 74 ? 17.500 2.777 -3.748 1.00 90.00 74 TYR A N 1
ATOM 529 C CA . TYR A 1 74 ? 18.077 2.714 -5.097 1.00 90.00 74 TYR A CA 1
ATOM 530 C C . TYR A 1 74 ? 18.888 3.953 -5.4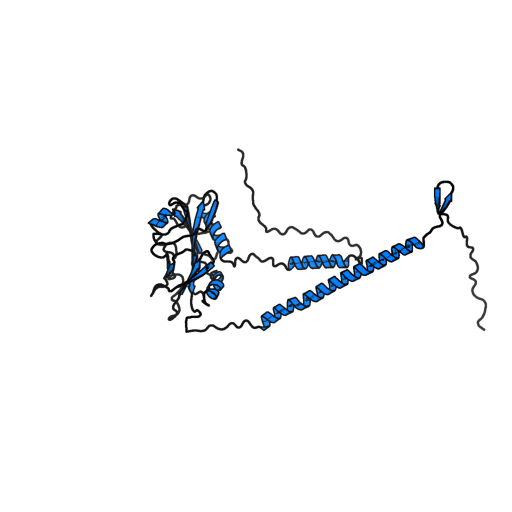89 1.00 90.00 74 TYR A C 1
ATOM 532 O O . TYR A 1 74 ? 19.699 3.859 -6.416 1.00 90.00 74 TYR A O 1
ATOM 540 N N . ASN A 1 75 ? 18.713 5.080 -4.798 1.00 87.19 75 ASN A N 1
ATOM 541 C CA . ASN A 1 75 ? 19.441 6.310 -5.087 1.00 87.19 75 ASN A CA 1
ATOM 542 C C . ASN A 1 75 ? 20.961 6.108 -4.935 1.00 87.19 75 ASN A C 1
ATOM 544 O O . ASN A 1 75 ? 21.441 5.614 -3.914 1.00 87.19 75 ASN A O 1
ATOM 548 N N . GLY A 1 76 ? 21.721 6.421 -5.989 1.00 82.00 76 GLY A N 1
ATOM 549 C CA . GLY A 1 76 ? 23.183 6.273 -6.027 1.00 82.00 76 GLY A CA 1
ATOM 550 C C . GLY A 1 76 ? 23.725 4.839 -5.881 1.00 82.00 76 GLY A C 1
ATOM 551 O O . GLY A 1 76 ? 24.939 4.653 -5.857 1.00 82.00 76 GLY A O 1
ATOM 552 N N . LYS A 1 77 ? 22.865 3.810 -5.796 1.00 87.75 77 LYS A N 1
ATOM 553 C CA . LYS A 1 77 ? 23.252 2.414 -5.516 1.00 87.75 77 LYS A CA 1
ATOM 554 C C . LYS A 1 77 ? 22.986 1.514 -6.726 1.00 87.75 77 LYS A C 1
ATOM 556 O O . LYS A 1 77 ? 21.886 1.465 -7.276 1.00 87.75 77 LYS A O 1
ATOM 561 N N . HIS A 1 78 ? 23.971 0.707 -7.118 1.00 86.62 78 HIS A N 1
ATOM 562 C CA . HIS A 1 78 ? 23.813 -0.279 -8.194 1.00 86.62 78 HIS A CA 1
ATOM 563 C C . HIS A 1 78 ? 23.108 -1.555 -7.710 1.00 86.62 78 HIS A C 1
ATOM 565 O O . HIS A 1 78 ? 23.728 -2.593 -7.489 1.00 86.62 78 HIS A O 1
ATOM 571 N N . ARG A 1 79 ? 21.782 -1.481 -7.556 1.00 91.38 79 ARG A N 1
ATOM 572 C CA . ARG A 1 79 ? 20.929 -2.621 -7.180 1.00 91.38 79 ARG A CA 1
ATOM 573 C C . ARG A 1 79 ? 20.266 -3.285 -8.384 1.00 91.38 79 ARG A C 1
ATOM 575 O O . ARG A 1 79 ? 19.925 -2.630 -9.372 1.00 91.38 79 ARG A O 1
ATOM 582 N N . ARG A 1 80 ? 20.065 -4.602 -8.318 1.00 91.88 80 ARG A N 1
ATOM 583 C CA . ARG A 1 80 ? 19.487 -5.382 -9.424 1.00 91.88 80 ARG A CA 1
ATOM 584 C C . ARG A 1 80 ? 17.973 -5.171 -9.513 1.00 91.88 80 ARG A C 1
ATOM 586 O O . ARG A 1 80 ? 17.304 -4.927 -8.518 1.00 91.88 80 ARG A O 1
ATOM 593 N N . THR A 1 81 ? 17.439 -5.246 -10.730 1.00 91.88 81 THR A N 1
ATOM 594 C CA . THR A 1 81 ? 15.984 -5.233 -10.977 1.00 91.88 81 THR A CA 1
ATOM 595 C C . THR A 1 81 ? 15.428 -6.630 -10.697 1.00 91.88 81 THR A C 1
ATOM 597 O O . THR A 1 81 ? 16.089 -7.615 -11.015 1.00 91.88 81 THR A O 1
ATOM 600 N N . GLY A 1 82 ? 14.231 -6.720 -10.120 1.00 91.06 82 GLY A N 1
ATOM 601 C CA . GLY A 1 82 ? 13.572 -7.982 -9.777 1.00 91.06 82 GLY A CA 1
ATOM 602 C C . GLY A 1 82 ? 14.128 -8.679 -8.534 1.00 91.06 82 GLY A C 1
ATOM 603 O O . GLY A 1 82 ? 13.737 -9.808 -8.261 1.00 91.06 82 GLY A O 1
ATOM 604 N N . VAL A 1 83 ? 15.029 -8.025 -7.795 1.00 94.25 83 VAL A N 1
ATOM 605 C CA . VAL A 1 83 ? 15.546 -8.502 -6.507 1.00 94.25 83 VAL A CA 1
ATOM 606 C C . VAL A 1 83 ? 14.917 -7.675 -5.394 1.00 94.25 83 VAL A C 1
ATOM 608 O O . VAL A 1 83 ? 14.838 -6.449 -5.501 1.00 94.25 83 VAL A O 1
ATOM 611 N N . THR A 1 84 ? 14.480 -8.358 -4.340 1.00 96.12 84 THR A N 1
ATOM 612 C CA . THR A 1 84 ? 13.909 -7.738 -3.147 1.00 96.12 84 THR A CA 1
ATOM 613 C C . THR A 1 84 ? 14.998 -7.377 -2.157 1.00 96.12 84 THR A C 1
ATOM 615 O O . THR A 1 84 ? 15.869 -8.191 -1.856 1.00 96.12 84 THR A O 1
ATOM 618 N N . TYR A 1 85 ? 14.932 -6.154 -1.645 1.00 96.25 85 TYR A N 1
ATOM 619 C CA . TYR A 1 85 ? 15.822 -5.660 -0.608 1.00 96.25 85 TYR A CA 1
ATOM 620 C C . TYR A 1 85 ? 15.006 -5.192 0.600 1.00 96.25 85 TYR A C 1
ATOM 622 O O . TYR A 1 85 ? 13.949 -4.591 0.396 1.00 96.25 85 TYR A O 1
ATOM 630 N N . PRO A 1 86 ? 15.482 -5.419 1.835 1.00 96.06 86 PRO A N 1
ATOM 631 C CA . PRO A 1 86 ? 14.845 -4.854 3.019 1.00 96.06 86 PRO A CA 1
ATOM 632 C C . PRO A 1 86 ? 14.938 -3.322 2.995 1.00 96.06 86 PRO A C 1
ATOM 634 O O . PRO A 1 86 ? 15.929 -2.759 2.512 1.00 96.06 86 PRO A O 1
ATOM 637 N N . LEU A 1 87 ? 13.895 -2.660 3.492 1.00 94.88 87 LEU A N 1
ATOM 638 C CA . LEU A 1 87 ? 13.862 -1.216 3.692 1.00 94.88 87 LEU A CA 1
ATOM 639 C C . LEU A 1 87 ? 14.505 -0.863 5.029 1.00 94.88 87 LEU A C 1
ATOM 641 O O . LEU A 1 87 ? 14.254 -1.500 6.048 1.00 94.88 87 LEU A O 1
ATOM 645 N N . SER A 1 88 ? 15.330 0.177 5.018 1.00 93.25 88 SER A N 1
ATOM 646 C CA . SER A 1 88 ? 15.865 0.776 6.236 1.00 93.25 88 SER A CA 1
ATOM 647 C C . SER A 1 88 ? 14.953 1.933 6.620 1.00 93.25 88 SER A C 1
ATOM 649 O O . SER A 1 88 ? 15.032 2.998 6.019 1.00 93.25 88 SER A O 1
ATOM 651 N N . LEU A 1 89 ? 14.051 1.689 7.568 1.00 93.50 89 LEU A N 1
ATOM 652 C CA . LEU A 1 89 ? 13.100 2.683 8.062 1.00 93.50 89 LEU A CA 1
ATOM 653 C C . LEU A 1 89 ? 13.669 3.428 9.285 1.00 93.50 89 LEU A C 1
ATOM 655 O O . LEU A 1 89 ? 14.519 2.878 9.996 1.00 93.50 89 LEU A O 1
ATOM 659 N N . PRO A 1 90 ? 13.228 4.673 9.549 1.00 92.31 90 PRO A N 1
ATOM 660 C CA . PRO A 1 90 ? 13.640 5.418 10.735 1.00 92.31 90 PRO A CA 1
ATOM 661 C C . PRO A 1 90 ? 13.200 4.711 12.022 1.00 92.31 90 PRO A C 1
ATOM 663 O O . PRO A 1 90 ? 12.274 3.902 12.023 1.00 92.31 90 PRO A O 1
ATOM 666 N N . ALA A 1 91 ? 13.832 5.053 13.149 1.00 89.19 91 ALA A N 1
ATOM 667 C CA . ALA A 1 91 ? 13.585 4.396 14.438 1.00 89.19 91 ALA A CA 1
ATOM 668 C C . ALA A 1 91 ? 12.102 4.400 14.864 1.00 89.19 91 ALA A C 1
ATOM 670 O O . ALA A 1 91 ? 11.641 3.435 15.477 1.00 89.19 91 ALA A O 1
ATOM 671 N N . SER A 1 92 ? 11.346 5.437 14.489 1.00 87.75 92 SER A N 1
ATOM 672 C CA . SER A 1 92 ? 9.900 5.550 14.726 1.00 87.75 92 SER A CA 1
ATOM 673 C C . SER A 1 92 ? 9.072 4.461 14.034 1.00 87.75 92 SER A C 1
ATOM 675 O O . SER A 1 92 ? 8.008 4.107 14.528 1.00 87.75 92 SER A O 1
ATOM 677 N N . LEU A 1 93 ? 9.572 3.904 12.929 1.00 90.50 93 LEU A N 1
ATOM 678 C CA . LEU A 1 93 ? 8.954 2.831 12.147 1.00 90.50 93 LEU A CA 1
ATOM 679 C C . LEU A 1 93 ? 9.765 1.529 12.222 1.00 90.50 93 LEU A C 1
ATOM 681 O O . LEU A 1 93 ? 9.619 0.653 11.377 1.00 90.50 93 LEU A O 1
ATOM 685 N N . SER A 1 94 ? 10.612 1.368 13.242 1.00 85.56 94 SER A N 1
ATOM 686 C CA . SER A 1 94 ? 11.456 0.171 13.403 1.00 85.56 94 SER A CA 1
ATOM 687 C C . SER A 1 94 ? 10.668 -1.132 13.590 1.00 85.56 94 SER A C 1
ATOM 689 O O . SER A 1 94 ? 11.192 -2.206 13.309 1.00 85.56 94 SER A O 1
ATOM 691 N N . ALA A 1 95 ? 9.414 -1.044 14.043 1.00 86.69 95 ALA A N 1
ATOM 692 C CA . ALA A 1 95 ? 8.501 -2.180 14.161 1.00 86.69 95 ALA A CA 1
ATOM 693 C C . ALA A 1 95 ? 7.854 -2.590 12.823 1.00 86.69 95 ALA A C 1
ATOM 695 O O . ALA A 1 95 ? 7.236 -3.651 12.752 1.00 86.69 95 ALA A O 1
ATOM 696 N N . VAL A 1 96 ? 7.977 -1.756 11.784 1.00 93.06 96 VAL A N 1
ATOM 697 C CA . VAL A 1 96 ? 7.449 -2.028 10.447 1.00 93.06 96 VAL A CA 1
ATOM 698 C C . VAL A 1 96 ? 8.473 -2.830 9.655 1.00 93.06 96 VAL A C 1
ATOM 700 O O . VAL A 1 96 ? 9.608 -2.398 9.456 1.00 93.06 96 VAL A O 1
ATOM 703 N N . ASP A 1 97 ? 8.059 -3.984 9.143 1.00 94.75 97 ASP A N 1
ATOM 704 C CA . ASP A 1 97 ? 8.889 -4.800 8.262 1.00 94.75 97 ASP A CA 1
ATOM 705 C C . ASP A 1 97 ? 8.602 -4.447 6.794 1.00 94.75 97 ASP A C 1
ATOM 707 O O . ASP A 1 97 ? 7.583 -4.828 6.207 1.00 94.75 97 ASP A O 1
ATOM 711 N N . GLY A 1 98 ? 9.502 -3.667 6.200 1.00 95.81 98 GLY A N 1
ATOM 712 C CA . GLY A 1 98 ? 9.393 -3.167 4.834 1.00 95.81 98 GLY A CA 1
ATOM 713 C C . GLY A 1 98 ? 10.386 -3.825 3.878 1.00 95.81 98 GLY A C 1
ATOM 714 O O . GLY A 1 98 ? 11.548 -4.051 4.209 1.00 95.81 98 GLY A O 1
ATOM 715 N N . SER A 1 99 ? 9.971 -4.070 2.637 1.00 97.00 99 SER A N 1
ATOM 716 C CA . SER A 1 99 ? 10.869 -4.502 1.564 1.00 97.00 99 SER A CA 1
ATOM 717 C C . SER A 1 99 ? 10.492 -3.879 0.225 1.00 97.00 99 SER A C 1
ATOM 719 O O . SER A 1 99 ? 9.329 -3.581 -0.039 1.00 97.00 99 SER A O 1
ATOM 721 N N . VAL A 1 100 ? 11.481 -3.681 -0.644 1.00 97.12 100 VAL A N 1
ATOM 722 C CA . VAL A 1 100 ? 11.305 -3.016 -1.936 1.00 97.12 100 VAL A CA 1
ATOM 723 C C . VAL A 1 100 ? 11.978 -3.783 -3.063 1.00 97.12 100 VAL A C 1
ATOM 725 O O . VAL A 1 100 ? 13.094 -4.291 -2.936 1.00 97.12 100 VAL A O 1
ATOM 728 N N . SER A 1 101 ? 11.312 -3.827 -4.214 1.00 96.12 101 SER A N 1
ATOM 729 C CA . SER A 1 101 ? 11.844 -4.383 -5.456 1.00 96.12 101 SER A CA 1
ATOM 730 C C . SER A 1 101 ? 11.594 -3.438 -6.619 1.00 96.12 101 SER A C 1
ATOM 732 O O . SER A 1 101 ? 10.475 -2.978 -6.831 1.00 96.12 101 SER A O 1
ATOM 734 N N . ARG A 1 102 ? 12.622 -3.190 -7.428 1.00 95.06 102 ARG A N 1
ATOM 735 C CA . ARG A 1 102 ? 12.471 -2.447 -8.680 1.00 95.06 102 ARG A CA 1
ATOM 736 C C . ARG A 1 102 ? 12.043 -3.387 -9.796 1.00 95.06 102 ARG A C 1
ATOM 738 O O . ARG A 1 102 ? 12.714 -4.389 -10.038 1.00 95.06 102 ARG A O 1
ATOM 745 N N . PHE A 1 103 ? 11.004 -3.026 -10.539 1.00 94.56 103 PHE A N 1
ATOM 746 C CA . PHE A 1 103 ? 10.531 -3.752 -11.716 1.00 94.56 103 PHE A CA 1
ATOM 747 C C . PHE A 1 103 ? 10.453 -2.845 -12.944 1.00 94.56 103 PHE A C 1
ATOM 749 O O . PHE A 1 103 ? 10.425 -1.622 -12.842 1.00 94.56 103 PHE A O 1
ATOM 756 N N . ARG A 1 104 ? 10.401 -3.462 -14.128 1.00 93.19 104 ARG A N 1
ATOM 757 C CA . ARG A 1 104 ? 9.947 -2.796 -15.355 1.00 93.19 104 ARG A CA 1
ATOM 758 C C . ARG A 1 104 ? 8.455 -3.054 -15.521 1.00 93.19 104 ARG A C 1
ATOM 760 O O . ARG A 1 104 ? 8.060 -4.221 -15.466 1.00 93.19 104 ARG A O 1
ATOM 767 N N . SER A 1 105 ? 7.668 -2.016 -15.795 1.00 91.81 105 SER A N 1
ATOM 768 C CA . SER A 1 105 ? 6.202 -2.083 -15.923 1.00 91.81 105 SER A CA 1
ATOM 769 C C . SER A 1 105 ? 5.743 -3.219 -16.849 1.00 91.81 105 SER A C 1
ATOM 771 O O . SER A 1 105 ? 4.981 -4.097 -16.450 1.00 91.81 105 SER A O 1
ATOM 773 N N . GLY A 1 106 ? 6.316 -3.316 -18.052 1.00 92.12 106 GLY A N 1
ATOM 774 C CA . GLY A 1 106 ? 5.969 -4.366 -19.012 1.00 92.12 106 GLY A CA 1
ATOM 775 C C . GLY A 1 106 ? 6.403 -5.772 -18.586 1.00 92.12 106 GLY A C 1
ATOM 776 O O . GLY A 1 106 ? 5.740 -6.747 -18.931 1.00 92.12 106 GLY A O 1
ATOM 777 N N . SER A 1 107 ? 7.497 -5.908 -17.827 1.00 93.06 107 SER A N 1
ATOM 778 C CA . SER A 1 107 ? 7.918 -7.216 -17.305 1.00 93.06 107 SER A CA 1
ATOM 779 C C . SER A 1 107 ? 7.008 -7.681 -16.176 1.00 93.06 107 SER A C 1
ATOM 781 O O . SER A 1 107 ? 6.627 -8.850 -16.160 1.00 93.06 107 SER A O 1
ATOM 783 N N . LEU A 1 108 ? 6.649 -6.767 -15.270 1.00 93.81 108 LEU A N 1
ATOM 784 C CA . LEU A 1 108 ? 5.711 -7.023 -14.184 1.00 93.81 108 LEU A CA 1
ATOM 785 C C . LEU A 1 108 ? 4.336 -7.405 -14.741 1.00 93.81 108 LEU A C 1
ATOM 787 O O . LEU A 1 108 ? 3.770 -8.410 -14.330 1.00 93.81 108 LEU A O 1
ATOM 791 N N . SER A 1 109 ? 3.859 -6.682 -15.756 1.00 93.50 109 SER A N 1
ATOM 792 C CA . SER A 1 109 ? 2.607 -6.992 -16.447 1.00 93.50 109 SER A CA 1
ATOM 793 C C . SER A 1 109 ? 2.614 -8.390 -17.083 1.00 93.50 109 SER A C 1
ATOM 795 O O . SER A 1 109 ? 1.672 -9.161 -16.906 1.00 93.50 109 SER A O 1
ATOM 797 N N . ARG A 1 110 ? 3.696 -8.768 -17.782 1.00 93.69 110 ARG A N 1
ATOM 798 C CA . ARG A 1 110 ? 3.791 -10.068 -18.475 1.00 93.69 110 ARG A CA 1
ATOM 799 C C . ARG A 1 110 ? 3.973 -11.262 -17.541 1.00 93.69 110 ARG A C 1
ATOM 801 O O . ARG A 1 110 ? 3.415 -12.324 -17.809 1.00 93.69 110 ARG A O 1
ATOM 808 N N . HIS A 1 111 ? 4.771 -11.119 -16.485 1.00 94.25 111 HIS A N 1
ATOM 809 C CA . HIS A 1 111 ? 5.198 -12.257 -15.665 1.00 94.25 111 HIS A CA 1
ATOM 810 C C . HIS A 1 111 ? 4.547 -12.302 -14.282 1.00 94.25 111 HIS A C 1
ATOM 812 O O . HIS A 1 111 ? 4.375 -13.401 -13.750 1.00 94.25 111 HIS A O 1
ATOM 818 N N . GLY A 1 112 ? 4.135 -11.154 -13.737 1.00 94.25 112 GLY A N 1
ATOM 819 C CA . GLY A 1 112 ? 3.742 -11.022 -12.337 1.00 94.25 112 GLY A CA 1
ATOM 820 C C . GLY A 1 112 ? 4.913 -11.269 -11.380 1.00 94.25 112 GLY A C 1
ATOM 821 O O . GLY A 1 112 ? 6.073 -11.359 -11.791 1.00 94.25 112 GLY A O 1
ATOM 822 N N . VAL A 1 113 ? 4.596 -11.413 -10.096 1.00 95.00 113 VAL A N 1
ATOM 823 C CA . VAL A 1 113 ? 5.528 -11.796 -9.029 1.00 95.00 113 VAL A CA 1
ATOM 824 C C . VAL A 1 113 ? 4.848 -12.846 -8.163 1.00 95.00 113 VAL A C 1
ATOM 826 O O . VAL A 1 113 ? 3.850 -12.568 -7.508 1.00 95.00 113 VAL A O 1
ATOM 829 N N . ARG A 1 114 ? 5.371 -14.075 -8.169 1.00 92.19 114 ARG A N 1
ATOM 830 C CA . ARG A 1 114 ? 4.732 -15.192 -7.454 1.00 92.19 114 ARG A CA 1
ATOM 831 C C . ARG A 1 114 ? 4.809 -15.047 -5.937 1.00 92.19 114 ARG A C 1
ATOM 833 O O . ARG A 1 114 ? 3.834 -15.396 -5.279 1.00 92.19 114 ARG A O 1
ATOM 840 N N . LEU A 1 115 ? 5.941 -14.563 -5.428 1.00 91.56 115 LEU A N 1
ATOM 841 C CA . LEU A 1 115 ? 6.215 -14.416 -4.004 1.00 91.56 115 LEU A CA 1
ATOM 842 C C . LEU A 1 115 ? 6.905 -13.072 -3.760 1.00 91.56 115 LEU A C 1
ATOM 844 O O . LEU A 1 115 ? 8.038 -12.869 -4.195 1.00 91.56 115 LEU A O 1
ATOM 848 N N . PHE A 1 116 ? 6.205 -12.164 -3.091 1.00 94.56 116 PHE A N 1
ATOM 849 C CA . PHE A 1 116 ? 6.720 -10.880 -2.634 1.00 94.56 116 PHE A CA 1
ATOM 850 C C . PHE A 1 116 ? 6.248 -10.655 -1.195 1.00 94.56 116 PHE A C 1
ATOM 852 O O . PHE A 1 116 ? 5.234 -10.005 -0.948 1.00 94.56 116 PHE A O 1
ATOM 859 N N . GLY A 1 117 ? 6.935 -11.303 -0.251 1.00 92.88 117 GLY A N 1
ATOM 860 C CA . GLY A 1 117 ? 6.420 -11.481 1.108 1.00 92.88 117 GLY A CA 1
ATOM 861 C C . GLY A 1 117 ? 5.135 -12.310 1.086 1.00 92.88 117 GLY A C 1
ATOM 862 O O . GLY A 1 117 ? 5.092 -13.391 0.499 1.00 92.88 117 GLY A O 1
ATOM 863 N N . GLU A 1 118 ? 4.078 -11.767 1.675 1.00 94.12 118 GLU A N 1
ATOM 864 C CA . GLU A 1 118 ? 2.730 -12.338 1.722 1.00 94.12 118 GLU A CA 1
ATOM 865 C C . GLU A 1 118 ? 1.948 -12.145 0.414 1.00 94.12 118 GLU A C 1
ATOM 867 O O . GLU A 1 118 ? 0.875 -12.730 0.240 1.00 94.12 118 GLU A O 1
ATOM 872 N N . PHE A 1 119 ? 2.470 -11.330 -0.509 1.00 96.00 119 PHE A N 1
ATOM 873 C CA . PHE A 1 119 ? 1.784 -10.936 -1.732 1.00 96.00 119 PHE A CA 1
ATOM 874 C C . PHE A 1 119 ? 2.174 -11.812 -2.926 1.00 96.00 119 PHE A C 1
ATOM 876 O O . PHE A 1 119 ? 3.346 -12.105 -3.178 1.00 96.00 119 PHE A O 1
ATOM 883 N N . SER A 1 120 ? 1.173 -12.163 -3.731 1.00 95.88 120 SER A N 1
ATOM 884 C CA . SER A 1 120 ? 1.331 -12.773 -5.048 1.00 95.88 120 SER A CA 1
ATOM 885 C C . SER A 1 120 ? 0.674 -11.880 -6.092 1.00 95.88 120 SER A C 1
ATOM 887 O O . SER A 1 120 ? -0.554 -11.799 -6.186 1.00 95.88 120 SER A O 1
ATOM 889 N N . VAL A 1 121 ? 1.500 -11.194 -6.878 1.00 95.81 121 VAL A N 1
ATOM 890 C CA . VAL A 1 121 ? 1.064 -10.279 -7.932 1.00 95.81 121 VAL A CA 1
ATOM 891 C C . VAL A 1 121 ? 0.880 -11.070 -9.231 1.00 95.81 121 VAL A C 1
ATOM 893 O O . VAL A 1 121 ? 1.837 -11.664 -9.737 1.00 95.81 121 VAL A O 1
ATOM 896 N N . PRO A 1 122 ? -0.326 -11.112 -9.808 1.00 95.19 122 PRO A N 1
ATOM 897 C CA . PRO A 1 122 ? -0.593 -11.874 -11.015 1.00 95.19 122 PRO A CA 1
ATOM 898 C C . PRO A 1 122 ? -0.056 -11.165 -12.263 1.00 95.19 122 PRO A C 1
ATOM 900 O O . PRO A 1 122 ? 0.388 -10.017 -12.244 1.00 95.19 122 PRO A O 1
ATOM 903 N N . ARG A 1 123 ? -0.144 -11.871 -13.390 1.00 94.62 123 ARG A N 1
ATOM 904 C CA . ARG A 1 123 ? 0.025 -11.277 -14.720 1.00 94.62 123 ARG A CA 1
ATOM 905 C C . ARG A 1 123 ? -1.151 -10.343 -15.029 1.00 94.62 123 ARG A C 1
ATOM 907 O O . ARG A 1 123 ? -2.246 -10.529 -14.502 1.00 94.62 123 ARG A O 1
ATOM 914 N N . GLY A 1 124 ? -0.942 -9.389 -15.932 1.00 91.31 124 GLY A N 1
ATOM 915 C CA . GLY A 1 124 ? -1.969 -8.438 -16.368 1.00 91.31 124 GLY A CA 1
ATOM 916 C C . GLY A 1 124 ? -2.127 -7.219 -15.457 1.00 91.31 124 GLY A C 1
ATOM 917 O O . GLY A 1 124 ? -3.155 -6.543 -15.516 1.00 91.31 124 GLY A O 1
ATOM 918 N N . LEU A 1 125 ? -1.125 -6.936 -14.619 1.00 92.88 125 LEU A N 1
ATOM 919 C CA . LEU A 1 125 ? -1.018 -5.669 -13.903 1.00 92.88 125 LEU A CA 1
ATOM 920 C C . LEU A 1 125 ? -0.685 -4.556 -14.902 1.00 92.88 125 LEU A C 1
ATOM 922 O O . LEU A 1 125 ? 0.273 -4.666 -15.670 1.00 92.88 125 LEU A O 1
ATOM 926 N N . VAL A 1 126 ? -1.498 -3.508 -14.917 1.00 90.12 126 VAL A N 1
ATOM 927 C CA . VAL A 1 126 ? -1.381 -2.362 -15.817 1.00 90.12 126 VAL A CA 1
ATOM 928 C C . VAL A 1 126 ? -1.137 -1.116 -14.981 1.00 90.12 126 VAL A C 1
ATOM 930 O O . VAL A 1 126 ? -1.809 -0.894 -13.977 1.00 90.12 126 VAL A O 1
ATOM 933 N N . VAL A 1 127 ? -0.187 -0.298 -15.424 1.00 90.12 127 VAL A N 1
ATOM 934 C CA . VAL A 1 127 ? 0.079 1.030 -14.869 1.00 90.12 127 VAL A CA 1
ATOM 935 C C . VAL A 1 127 ? -0.349 2.051 -15.925 1.00 90.12 127 VAL A C 1
ATOM 937 O O . VAL A 1 127 ? 0.372 2.225 -16.914 1.00 90.12 127 VAL A O 1
ATOM 940 N N . PRO A 1 128 ? -1.537 2.670 -15.797 1.00 87.38 128 PRO A N 1
ATOM 941 C CA . PRO A 1 128 ? -2.031 3.632 -16.774 1.00 87.38 128 PRO A CA 1
ATOM 942 C C . PRO A 1 128 ? -1.047 4.791 -16.974 1.00 87.38 128 PRO A C 1
ATOM 944 O O . PRO A 1 128 ? -0.409 5.250 -16.032 1.00 87.38 128 PRO A O 1
ATOM 947 N N . GLY A 1 129 ? -0.901 5.254 -18.217 1.00 83.12 129 GLY A N 1
ATOM 948 C CA . GLY A 1 129 ? -0.047 6.404 -18.542 1.00 83.12 129 GLY A CA 1
ATOM 949 C C . GLY A 1 129 ? 1.466 6.148 -18.500 1.00 83.12 129 GLY A C 1
ATOM 950 O O . GLY A 1 129 ? 2.237 7.063 -18.772 1.00 83.12 129 GLY A O 1
ATOM 951 N N . ARG A 1 130 ? 1.925 4.921 -18.211 1.00 82.06 130 ARG A N 1
ATOM 952 C CA . ARG A 1 130 ? 3.355 4.565 -18.185 1.00 82.06 130 ARG A CA 1
ATOM 953 C C . ARG A 1 130 ? 3.742 3.668 -19.355 1.00 82.06 130 ARG A C 1
ATOM 955 O O . ARG A 1 130 ? 3.071 2.686 -19.665 1.00 82.06 130 ARG A O 1
ATOM 962 N N . ALA A 1 131 ? 4.889 3.960 -19.965 1.00 84.44 131 ALA A N 1
ATOM 963 C CA . ALA A 1 131 ? 5.467 3.110 -21.001 1.00 84.44 131 ALA A CA 1
ATOM 964 C C . ALA A 1 131 ? 5.869 1.732 -20.441 1.00 84.44 131 ALA A C 1
ATOM 966 O O . ALA A 1 131 ? 6.309 1.606 -19.298 1.00 84.44 131 ALA A O 1
ATOM 967 N N . ALA A 1 132 ? 5.823 0.690 -21.276 1.00 83.38 132 ALA A N 1
ATOM 968 C CA . ALA A 1 132 ? 6.194 -0.672 -20.874 1.00 83.38 132 ALA A CA 1
ATOM 969 C C . ALA A 1 132 ? 7.660 -0.806 -20.399 1.00 83.38 132 ALA A C 1
ATOM 971 O O . ALA A 1 132 ? 7.993 -1.739 -19.666 1.00 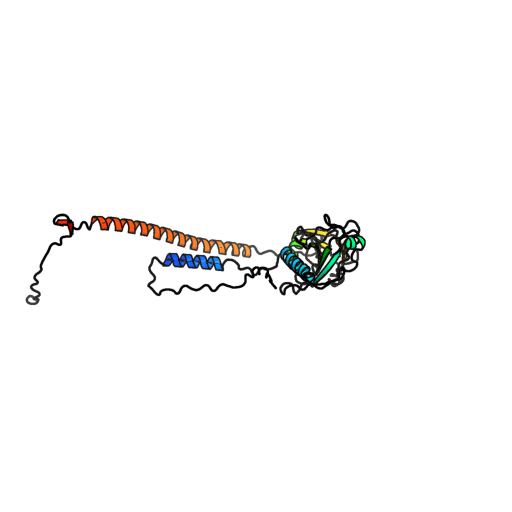83.38 132 ALA A O 1
ATOM 972 N N . GLY A 1 133 ? 8.539 0.112 -20.811 1.00 84.88 133 GLY A N 1
ATOM 973 C CA . GLY A 1 133 ? 9.936 0.180 -20.370 1.00 84.88 133 GLY A CA 1
ATOM 974 C C . GLY A 1 133 ? 10.159 0.950 -19.065 1.00 84.88 133 GLY A C 1
ATOM 975 O O . GLY A 1 133 ? 11.270 0.910 -18.544 1.00 84.88 133 GLY A O 1
ATOM 976 N N . ALA A 1 134 ? 9.136 1.632 -18.537 1.00 89.56 134 ALA A N 1
ATOM 977 C CA . ALA A 1 134 ? 9.266 2.445 -17.335 1.00 89.56 134 ALA A CA 1
ATOM 978 C C . ALA A 1 134 ? 9.609 1.580 -16.118 1.00 89.56 134 ALA A C 1
ATOM 980 O O . ALA A 1 134 ? 9.092 0.467 -15.953 1.00 89.56 134 ALA A O 1
ATOM 981 N N . HIS A 1 135 ? 10.490 2.110 -15.276 1.00 90.69 135 HIS A N 1
ATOM 982 C CA . HIS A 1 135 ? 10.836 1.502 -14.004 1.00 90.69 135 HIS A CA 1
ATOM 983 C C . HIS A 1 135 ? 9.840 1.942 -12.931 1.00 90.69 135 HIS A C 1
ATOM 985 O O . HIS A 1 135 ? 9.369 3.077 -12.923 1.00 90.69 135 HIS A O 1
ATOM 991 N N . LEU A 1 136 ? 9.519 1.017 -12.036 1.00 93.25 136 LEU A N 1
ATOM 992 C CA . LEU A 1 136 ? 8.675 1.255 -10.875 1.00 93.25 136 LEU A CA 1
ATOM 993 C C . LEU A 1 136 ? 9.242 0.505 -9.671 1.00 93.25 136 LEU A C 1
ATOM 995 O O . LEU A 1 136 ? 9.952 -0.495 -9.831 1.00 93.25 136 LEU A O 1
A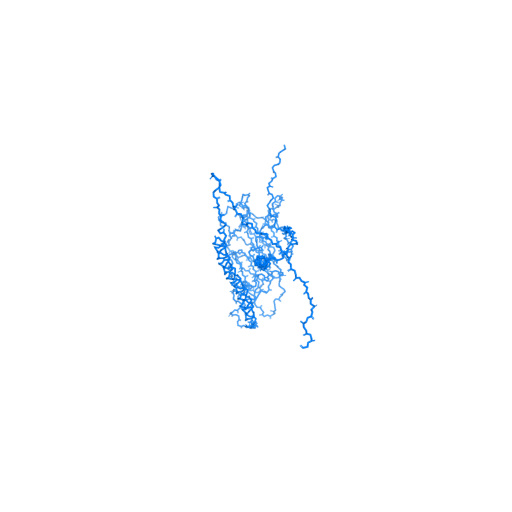TOM 999 N N . LEU A 1 137 ? 8.932 0.987 -8.480 1.00 95.25 137 LEU A N 1
ATOM 1000 C CA . LEU A 1 137 ? 9.159 0.300 -7.219 1.00 95.25 137 LEU A CA 1
ATOM 1001 C C . LEU A 1 137 ? 7.875 -0.406 -6.812 1.00 95.25 137 LEU A C 1
ATOM 1003 O O . LEU A 1 137 ? 6.808 0.188 -6.865 1.00 95.25 137 LEU A O 1
ATOM 1007 N N . ALA A 1 138 ? 7.988 -1.666 -6.410 1.00 96.31 138 ALA A N 1
ATOM 1008 C CA . ALA A 1 138 ? 6.976 -2.347 -5.620 1.00 96.31 138 ALA A CA 1
ATOM 1009 C C . ALA A 1 138 ? 7.483 -2.399 -4.182 1.00 96.31 138 ALA A C 1
ATOM 1011 O O . ALA A 1 138 ? 8.605 -2.860 -3.945 1.00 96.31 138 ALA A O 1
ATOM 1012 N N . VAL A 1 139 ? 6.671 -1.928 -3.248 1.00 97.31 139 VAL A N 1
ATOM 1013 C CA . VAL A 1 139 ? 6.982 -1.867 -1.826 1.00 97.31 139 VAL A CA 1
ATOM 1014 C C . VAL A 1 139 ? 5.981 -2.733 -1.080 1.00 97.31 139 VAL A C 1
ATOM 1016 O O . VAL A 1 139 ? 4.774 -2.561 -1.228 1.00 97.31 139 VAL A O 1
ATOM 1019 N N . ARG A 1 140 ? 6.497 -3.693 -0.313 1.00 96.56 140 ARG A N 1
ATOM 1020 C CA . ARG A 1 140 ? 5.730 -4.508 0.628 1.00 96.56 140 ARG A CA 1
ATOM 1021 C C . ARG A 1 140 ? 6.015 -4.002 2.028 1.00 96.56 140 ARG A C 1
ATOM 1023 O O . ARG A 1 140 ? 7.178 -3.806 2.378 1.00 96.56 140 ARG A O 1
ATOM 1030 N N . VAL A 1 141 ? 4.971 -3.877 2.829 1.00 95.88 141 VAL A N 1
ATOM 1031 C CA . VAL A 1 141 ? 5.031 -3.397 4.208 1.00 95.88 141 VAL A CA 1
ATOM 1032 C C . VAL A 1 141 ? 4.236 -4.348 5.091 1.00 95.88 141 VAL A C 1
ATOM 1034 O O . VAL A 1 141 ? 3.152 -4.779 4.713 1.00 95.88 141 VAL A O 1
ATOM 1037 N N . ASN A 1 142 ? 4.755 -4.670 6.267 1.00 95.31 142 ASN A N 1
ATOM 1038 C CA . ASN A 1 142 ? 3.999 -5.297 7.340 1.00 95.31 142 ASN A CA 1
ATOM 1039 C C . ASN A 1 142 ? 4.072 -4.376 8.558 1.00 95.31 142 ASN A C 1
ATOM 1041 O O . ASN A 1 142 ? 5.146 -4.182 9.124 1.00 95.31 142 ASN A O 1
ATOM 1045 N N . MET A 1 143 ? 2.933 -3.789 8.928 1.00 93.19 143 MET A N 1
ATOM 1046 C CA . MET A 1 143 ? 2.858 -2.790 9.996 1.00 93.19 143 MET A CA 1
ATOM 1047 C C . MET A 1 143 ? 3.073 -3.386 11.391 1.00 93.19 143 MET A C 1
ATOM 1049 O O . MET A 1 143 ? 3.367 -2.643 12.326 1.00 93.19 143 MET A O 1
ATOM 1053 N N . GLY A 1 144 ? 2.931 -4.706 11.560 1.00 90.19 144 GLY A N 1
ATOM 1054 C CA . GLY A 1 144 ? 3.081 -5.361 12.858 1.00 90.19 144 GLY A CA 1
ATOM 1055 C C . GLY A 1 144 ? 2.221 -4.684 13.929 1.00 90.19 144 GLY A C 1
ATOM 1056 O O . GLY A 1 144 ? 1.015 -4.530 13.759 1.00 90.19 144 GLY A O 1
ATOM 1057 N N . ASN A 1 145 ? 2.866 -4.217 15.000 1.00 86.12 145 ASN A N 1
ATOM 1058 C CA . ASN A 1 145 ? 2.210 -3.551 16.132 1.00 86.12 145 ASN A CA 1
ATOM 1059 C C . ASN A 1 145 ? 1.635 -2.162 15.798 1.00 86.12 145 ASN A C 1
ATOM 1061 O O . ASN A 1 145 ? 0.843 -1.632 16.572 1.00 86.12 145 ASN A O 1
ATOM 1065 N N . LEU A 1 146 ? 2.020 -1.566 14.665 1.00 90.56 146 LEU A N 1
ATOM 1066 C CA . LEU A 1 146 ? 1.494 -0.281 14.191 1.00 90.56 146 LEU A CA 1
ATOM 1067 C C . LEU A 1 146 ? 0.200 -0.441 13.376 1.00 90.56 146 LEU A C 1
ATOM 1069 O O . LEU A 1 146 ? -0.306 0.532 12.823 1.00 90.56 146 LEU A O 1
ATOM 1073 N N . SER A 1 147 ? -0.380 -1.646 13.330 1.00 92.06 147 SER A N 1
ATOM 1074 C CA . SER A 1 147 ? -1.676 -1.898 12.688 1.00 92.06 147 SER A CA 1
ATOM 1075 C C . SER A 1 147 ? -2.815 -1.047 13.256 1.00 92.06 147 SER A C 1
ATOM 1077 O O . SER A 1 147 ? -3.751 -0.751 12.520 1.00 92.06 147 SER A O 1
ATOM 1079 N N . ALA A 1 148 ? -2.713 -0.610 14.517 1.00 91.62 148 ALA A N 1
ATOM 1080 C CA . ALA A 1 148 ? -3.708 0.233 15.186 1.00 91.62 148 ALA A CA 1
ATOM 1081 C C . ALA A 1 148 ? -3.967 1.575 14.470 1.00 91.62 148 ALA A C 1
ATOM 1083 O O . ALA A 1 148 ? -5.038 2.158 14.615 1.00 91.62 148 ALA A O 1
ATOM 1084 N N . VAL A 1 149 ? -3.033 2.044 13.629 1.00 92.44 149 VAL A N 1
ATOM 1085 C CA . VAL A 1 149 ? -3.238 3.227 12.768 1.00 92.44 149 VAL A CA 1
ATOM 1086 C C . VAL A 1 149 ? -4.449 3.052 11.835 1.00 92.44 149 VAL A C 1
ATOM 1088 O O . VAL A 1 149 ? -5.078 4.027 11.434 1.00 92.44 149 VAL A O 1
ATOM 1091 N N . TYR A 1 150 ? -4.832 1.810 11.528 1.00 93.19 150 TYR A N 1
ATOM 1092 C CA . TYR A 1 150 ? -5.962 1.492 10.658 1.00 93.19 150 TYR A CA 1
ATOM 1093 C C . TYR A 1 150 ? -7.269 1.184 11.406 1.00 93.19 150 TYR A C 1
ATOM 1095 O O . TYR A 1 150 ? -8.277 0.898 10.755 1.00 93.19 150 TYR A O 1
ATOM 1103 N N . ASP A 1 151 ? -7.305 1.273 12.740 1.00 91.94 151 ASP A N 1
ATOM 1104 C CA . ASP A 1 151 ? -8.505 0.942 13.525 1.00 91.94 151 ASP A CA 1
ATOM 1105 C C . ASP A 1 151 ? -9.690 1.853 13.176 1.00 91.94 151 ASP A C 1
ATOM 1107 O O . ASP A 1 151 ? -10.825 1.389 13.058 1.00 91.94 151 ASP A O 1
ATOM 1111 N N . GLU A 1 152 ? -9.442 3.141 12.920 1.00 90.81 152 GLU A N 1
ATOM 1112 C CA . GLU A 1 152 ? -10.501 4.070 12.512 1.00 90.81 152 GLU A CA 1
ATOM 1113 C C . GLU A 1 152 ? -11.086 3.701 11.137 1.00 90.81 152 GLU A C 1
ATOM 1115 O O . GLU A 1 152 ? -12.293 3.827 10.915 1.00 90.81 152 GLU A O 1
ATOM 1120 N N . HIS A 1 153 ? -10.260 3.189 10.216 1.00 91.62 153 HIS A N 1
ATOM 1121 C CA . HIS A 1 153 ? -10.737 2.694 8.923 1.00 91.62 153 HIS A CA 1
ATOM 1122 C C . HIS A 1 153 ? -11.626 1.458 9.089 1.00 91.62 153 HIS A C 1
ATOM 1124 O O . HIS A 1 153 ? -12.668 1.378 8.435 1.00 91.62 153 HIS A O 1
ATOM 1130 N N . ALA A 1 154 ? -11.262 0.540 9.989 1.00 90.25 154 ALA A N 1
ATOM 1131 C CA . ALA A 1 154 ? -12.065 -0.642 10.302 1.00 90.25 154 ALA A CA 1
ATOM 1132 C C . ALA A 1 154 ? -13.401 -0.273 10.970 1.00 90.25 154 ALA A C 1
ATOM 1134 O O . ALA A 1 154 ? -14.461 -0.763 10.567 1.00 90.25 154 ALA A O 1
ATOM 1135 N N . ALA A 1 155 ? -13.375 0.666 11.919 1.00 88.50 155 ALA A N 1
ATOM 1136 C CA . ALA A 1 155 ? -14.570 1.165 12.589 1.00 88.50 155 ALA A CA 1
ATOM 1137 C C . ALA A 1 155 ? -15.518 1.874 11.607 1.00 88.50 155 ALA A C 1
ATOM 1139 O O . ALA A 1 155 ? -16.707 1.559 11.550 1.00 88.50 155 ALA A O 1
ATOM 1140 N N . ARG A 1 156 ? -14.997 2.780 10.770 1.00 83.69 156 ARG A N 1
ATOM 1141 C CA . ARG A 1 156 ? -15.789 3.500 9.758 1.00 83.69 156 ARG A CA 1
ATOM 1142 C C . ARG A 1 156 ? -16.309 2.581 8.652 1.00 83.69 156 ARG A C 1
ATOM 1144 O O . ARG A 1 156 ? -17.378 2.832 8.105 1.00 83.69 156 ARG A O 1
ATOM 1151 N N . GLY A 1 157 ? -15.566 1.522 8.331 1.00 76.94 157 GLY A N 1
ATOM 1152 C CA . GLY A 1 157 ? -15.911 0.545 7.300 1.00 76.94 157 GLY A CA 1
ATOM 1153 C C . GLY A 1 157 ? -17.100 -0.355 7.644 1.00 76.94 157 GLY A C 1
ATOM 1154 O O . GLY A 1 157 ? -17.585 -1.052 6.758 1.00 76.94 157 GLY A O 1
ATOM 1155 N N . GLY A 1 158 ? -17.580 -0.336 8.894 1.00 81.62 158 GLY A N 1
ATOM 1156 C CA . GLY A 1 158 ? -18.751 -1.108 9.324 1.00 81.62 158 GLY A CA 1
ATOM 1157 C C . GLY A 1 158 ? -18.686 -1.650 10.751 1.00 81.62 158 GLY A C 1
ATOM 1158 O O . GLY A 1 158 ? -19.364 -2.631 11.035 1.00 81.62 158 GLY A O 1
ATOM 1159 N N . GLY A 1 159 ? -17.896 -1.036 11.640 1.00 86.88 159 GLY A N 1
ATOM 1160 C CA . GLY A 1 159 ? -17.743 -1.468 13.034 1.00 86.88 159 GLY A CA 1
ATOM 1161 C C . GLY A 1 159 ? -16.841 -2.689 13.214 1.00 86.88 159 GLY A C 1
ATOM 1162 O O . GLY A 1 159 ? -17.002 -3.431 14.180 1.00 86.88 159 GLY A O 1
ATOM 1163 N N . TYR A 1 160 ? -15.919 -2.918 12.281 1.00 90.56 160 TYR A N 1
ATOM 1164 C CA . TYR A 1 160 ? -15.029 -4.072 12.306 1.00 90.56 160 TYR A CA 1
ATOM 1165 C C . TYR A 1 160 ? -13.849 -3.869 13.262 1.00 90.56 160 TYR A C 1
ATOM 1167 O O . TYR A 1 160 ? -13.416 -2.741 13.509 1.00 90.56 160 TYR A O 1
ATOM 1175 N N . ARG A 1 161 ? -13.275 -4.974 13.750 1.00 91.31 161 ARG A N 1
ATOM 1176 C CA . ARG A 1 161 ? -12.013 -4.985 14.508 1.00 91.31 161 ARG A CA 1
ATOM 1177 C C . ARG A 1 161 ? -10.917 -5.695 13.726 1.00 91.31 161 ARG A C 1
ATOM 1179 O O . ARG A 1 161 ? -11.163 -6.749 13.143 1.00 91.31 161 ARG A O 1
ATOM 1186 N N . ILE A 1 162 ? -9.707 -5.140 13.743 1.00 91.69 162 ILE A N 1
ATOM 1187 C CA . ILE A 1 162 ? -8.541 -5.726 13.076 1.00 91.69 162 ILE A CA 1
ATOM 1188 C C . ILE A 1 162 ? -8.097 -6.997 13.813 1.00 91.69 162 ILE A C 1
ATOM 1190 O O . ILE A 1 162 ? -7.889 -6.988 15.023 1.00 91.69 162 ILE A O 1
ATOM 1194 N N . ALA A 1 163 ? -7.946 -8.091 13.068 1.00 90.44 163 ALA A N 1
ATOM 1195 C CA . ALA A 1 163 ? -7.576 -9.416 13.569 1.00 90.44 163 ALA A CA 1
ATOM 1196 C C . ALA A 1 163 ? -6.206 -9.906 13.060 1.00 90.44 163 ALA A C 1
ATOM 1198 O O . ALA A 1 163 ? -5.753 -10.986 13.439 1.00 90.44 163 ALA A O 1
ATOM 1199 N N . SER A 1 164 ? -5.533 -9.131 12.204 1.00 92.12 164 SER A N 1
ATOM 1200 C CA . SER A 1 164 ? -4.190 -9.426 11.692 1.00 92.12 164 SER A CA 1
ATOM 1201 C C . SER A 1 164 ? -3.309 -8.178 11.651 1.00 92.12 164 SER A C 1
ATOM 1203 O O . SER A 1 164 ? -3.838 -7.069 11.580 1.00 92.12 164 SER A O 1
ATOM 1205 N N . PRO A 1 165 ? -1.974 -8.323 11.566 1.00 93.88 165 PRO A N 1
ATOM 1206 C CA . PRO A 1 165 ? -1.121 -7.231 11.112 1.00 93.88 165 PRO A CA 1
ATOM 1207 C C . PRO A 1 165 ? -1.627 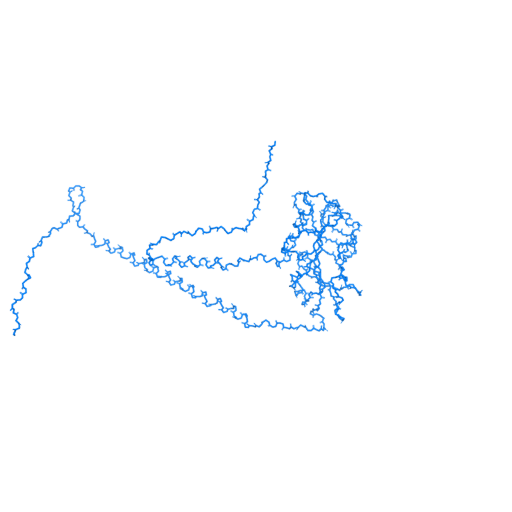-6.667 9.778 1.00 93.88 165 PRO A C 1
ATOM 1209 O O . PRO A 1 165 ? -2.078 -7.424 8.911 1.00 93.88 165 PRO A O 1
ATOM 1212 N N . VAL A 1 166 ? -1.556 -5.346 9.619 1.00 95.31 166 VAL A N 1
ATOM 1213 C CA . VAL A 1 166 ? -1.909 -4.678 8.361 1.00 95.31 166 VAL A CA 1
ATOM 1214 C C . VAL A 1 166 ? -0.743 -4.825 7.389 1.00 95.31 166 VAL A C 1
ATOM 1216 O O . VAL A 1 166 ? 0.389 -4.443 7.693 1.00 95.31 166 VAL A O 1
ATOM 1219 N N . LEU A 1 167 ? -1.025 -5.384 6.217 1.00 96.19 167 LEU A N 1
ATOM 1220 C CA . LEU A 1 167 ? -0.062 -5.607 5.149 1.00 96.19 167 LEU A CA 1
ATOM 1221 C C . LEU A 1 167 ? -0.292 -4.593 4.027 1.00 96.19 167 LEU A C 1
ATOM 1223 O O . LEU A 1 167 ? -1.395 -4.492 3.503 1.00 96.19 167 LEU A O 1
ATOM 1227 N N . GLY A 1 168 ? 0.748 -3.870 3.630 1.00 95.88 168 GLY A N 1
ATOM 1228 C CA . GLY A 1 168 ? 0.721 -2.907 2.531 1.00 95.88 168 GLY A CA 1
ATOM 1229 C C . GLY A 1 168 ? 1.417 -3.446 1.286 1.00 95.88 168 GLY A C 1
ATOM 1230 O O . GLY A 1 168 ? 2.509 -4.013 1.376 1.00 95.88 168 GLY A O 1
ATOM 1231 N N . LEU A 1 169 ? 0.813 -3.237 0.119 1.00 96.56 169 LEU A N 1
ATOM 1232 C CA . LEU A 1 169 ? 1.471 -3.392 -1.175 1.00 96.56 169 LEU A CA 1
ATOM 1233 C C . LEU A 1 169 ? 1.243 -2.134 -1.993 1.00 96.56 169 LEU A C 1
ATOM 1235 O O . LEU A 1 169 ? 0.129 -1.917 -2.464 1.00 96.56 169 LEU A O 1
ATOM 1239 N N . MET A 1 170 ? 2.313 -1.373 -2.215 1.00 95.44 170 MET A N 1
ATOM 1240 C CA . MET A 1 170 ? 2.277 -0.114 -2.952 1.00 95.44 170 MET A CA 1
ATOM 1241 C C . MET A 1 170 ? 3.223 -0.122 -4.147 1.00 95.44 170 MET A C 1
ATOM 1243 O O . MET A 1 170 ? 4.289 -0.740 -4.113 1.00 95.44 170 MET A O 1
ATOM 1247 N N . PHE A 1 171 ? 2.844 0.583 -5.211 1.00 94.88 171 PHE A N 1
ATOM 1248 C CA . PHE A 1 171 ? 3.678 0.795 -6.383 1.00 94.88 171 PHE A CA 1
ATOM 1249 C C . PHE A 1 171 ? 3.969 2.284 -6.583 1.00 94.88 171 PHE A C 1
ATOM 1251 O O . PHE A 1 171 ? 3.061 3.115 -6.639 1.00 94.88 171 PHE A O 1
ATOM 1258 N N . TYR A 1 172 ? 5.248 2.603 -6.772 1.00 93.62 172 TYR A N 1
ATOM 1259 C CA . TYR A 1 172 ? 5.719 3.962 -7.018 1.00 93.62 172 TYR A CA 1
ATOM 1260 C C . TYR A 1 172 ? 6.485 4.051 -8.334 1.00 93.62 172 TYR A C 1
ATOM 1262 O O . TYR A 1 172 ? 7.168 3.115 -8.752 1.00 93.62 172 TYR A O 1
ATOM 1270 N N . GLY A 1 173 ? 6.360 5.177 -9.019 1.00 88.69 173 GLY A N 1
ATOM 1271 C CA . GLY A 1 173 ? 7.070 5.465 -10.251 1.00 88.69 173 GLY A CA 1
ATOM 1272 C C . GLY A 1 173 ? 8.495 5.866 -9.948 1.00 88.69 173 GLY A C 1
ATOM 1273 O O . GLY A 1 173 ? 8.731 6.548 -8.966 1.00 88.69 173 GLY A O 1
ATOM 1274 N N . LEU A 1 174 ? 9.438 5.436 -10.780 1.00 82.94 174 LEU A N 1
ATOM 1275 C CA . LEU A 1 174 ? 10.841 5.820 -10.664 1.00 82.94 174 LEU A CA 1
ATOM 1276 C C . LEU A 1 174 ? 11.182 6.679 -11.877 1.00 82.94 174 LEU A C 1
ATOM 1278 O O . LEU A 1 174 ? 11.461 6.130 -12.948 1.00 82.94 174 LEU A O 1
ATOM 1282 N N . ASP A 1 175 ? 11.137 8.004 -11.722 1.00 72.44 175 ASP A N 1
ATOM 1283 C CA . ASP A 1 175 ? 11.561 8.928 -12.772 1.00 72.44 175 ASP A CA 1
ATOM 1284 C C . ASP A 1 175 ? 12.862 9.641 -12.393 1.00 72.44 175 ASP A C 1
ATOM 1286 O O . ASP A 1 175 ? 12.950 10.252 -11.333 1.00 72.44 175 ASP A O 1
ATOM 1290 N N . PRO A 1 176 ? 13.880 9.639 -13.275 1.00 61.09 176 PRO A N 1
ATOM 1291 C CA . PRO A 1 176 ? 15.149 10.314 -13.000 1.00 61.09 176 PRO A CA 1
ATOM 1292 C C . PRO A 1 176 ? 15.041 11.835 -12.821 1.00 61.09 176 PRO A C 1
ATOM 1294 O O . PRO A 1 176 ? 16.004 12.451 -12.378 1.00 61.09 176 PRO A O 1
ATOM 1297 N N . ARG A 1 177 ? 13.935 12.447 -13.267 1.00 62.81 177 ARG A N 1
ATOM 1298 C CA . ARG A 1 177 ? 13.741 13.906 -13.287 1.00 62.81 177 ARG A CA 1
ATOM 1299 C C . ARG A 1 177 ? 12.780 14.399 -12.211 1.00 62.81 177 ARG A C 1
ATOM 1301 O O . ARG A 1 177 ? 13.032 15.455 -11.646 1.00 62.81 177 ARG A O 1
ATOM 1308 N N . ASP A 1 178 ? 11.736 13.623 -11.933 1.00 63.75 178 ASP A N 1
ATOM 1309 C CA . ASP A 1 178 ? 10.608 14.046 -11.098 1.00 63.75 178 ASP A CA 1
ATOM 1310 C C . ASP A 1 178 ? 10.545 13.301 -9.750 1.00 63.75 178 ASP A C 1
ATOM 1312 O O . ASP A 1 178 ? 9.653 13.560 -8.948 1.00 63.75 178 ASP A O 1
ATOM 1316 N N . GLY A 1 179 ? 11.505 12.406 -9.479 1.00 69.50 179 GLY A N 1
ATOM 1317 C CA . GLY A 1 179 ? 11.580 11.636 -8.235 1.00 69.50 179 GLY A CA 1
ATOM 1318 C C . GLY A 1 179 ? 10.625 10.440 -8.202 1.00 69.50 179 GLY A C 1
ATOM 1319 O O . GLY A 1 179 ? 10.198 9.926 -9.247 1.00 69.50 179 GLY A O 1
ATOM 1320 N N . THR A 1 180 ? 10.324 9.967 -6.991 1.00 80.44 180 THR A N 1
ATOM 1321 C CA . THR A 1 180 ? 9.383 8.867 -6.756 1.00 80.44 180 THR A CA 1
ATOM 1322 C C . THR A 1 180 ? 7.980 9.394 -6.470 1.00 80.44 180 THR A C 1
ATOM 1324 O O . THR A 1 180 ? 7.805 10.289 -5.651 1.00 80.44 180 THR A O 1
ATOM 1327 N N . ALA A 1 181 ? 6.965 8.837 -7.139 1.00 83.69 181 ALA A N 1
ATOM 1328 C CA . ALA A 1 181 ? 5.568 9.244 -6.954 1.00 83.69 181 ALA A CA 1
ATOM 1329 C C . ALA A 1 181 ? 4.618 8.036 -6.906 1.00 83.69 181 ALA A C 1
ATOM 1331 O O . ALA A 1 181 ? 4.863 7.056 -7.621 1.00 83.69 181 ALA A O 1
ATOM 1332 N N . PRO A 1 182 ? 3.513 8.085 -6.137 1.00 84.56 182 PRO A N 1
ATOM 1333 C CA . PRO A 1 182 ? 2.501 7.030 -6.138 1.00 84.56 182 PRO A CA 1
ATOM 1334 C C . PRO A 1 182 ? 1.942 6.785 -7.541 1.00 84.56 182 PRO A C 1
ATOM 1336 O O . PRO A 1 182 ? 1.603 7.719 -8.269 1.00 84.56 182 PRO A O 1
ATOM 1339 N N . LEU A 1 183 ? 1.837 5.517 -7.937 1.00 87.75 183 LEU A N 1
ATOM 1340 C CA . LEU A 1 183 ? 1.236 5.133 -9.213 1.00 87.75 183 LEU A CA 1
ATOM 1341 C C . LEU A 1 183 ? -0.156 4.585 -8.995 1.00 87.75 183 LEU A C 1
ATOM 1343 O O . LEU A 1 183 ? -0.365 3.789 -8.095 1.00 87.75 183 LEU A O 1
ATOM 1347 N N . GLN A 1 184 ? -1.088 4.908 -9.883 1.00 87.94 184 GLN A N 1
ATOM 1348 C CA . GLN A 1 184 ? -2.314 4.124 -9.974 1.00 87.94 184 GLN A CA 1
ATOM 1349 C C . GLN A 1 184 ? -2.015 2.815 -10.697 1.00 87.94 184 GLN A C 1
ATOM 1351 O O . GLN A 1 184 ? -1.335 2.795 -11.728 1.00 87.94 184 GLN A O 1
ATOM 1356 N N . VAL A 1 185 ? -2.536 1.719 -10.162 1.00 88.81 185 VAL A N 1
ATOM 1357 C CA . VAL A 1 185 ? -2.338 0.387 -10.717 1.00 88.81 185 VAL A CA 1
ATOM 1358 C C . VAL A 1 185 ? -3.692 -0.278 -10.872 1.00 88.81 185 VAL A C 1
ATOM 1360 O O . VAL A 1 185 ? -4.608 -0.054 -10.098 1.00 88.81 185 VAL A O 1
ATOM 1363 N N . ARG A 1 186 ? -3.853 -1.089 -11.914 1.00 87.12 186 ARG A N 1
ATOM 1364 C CA . ARG A 1 186 ? -5.066 -1.881 -12.099 1.00 87.12 186 ARG A CA 1
ATOM 1365 C C . ARG A 1 186 ? -4.710 -3.269 -12.563 1.00 87.12 186 ARG A C 1
ATOM 1367 O O . ARG A 1 186 ? -3.903 -3.438 -13.477 1.00 87.12 186 ARG A O 1
ATOM 1374 N N . VAL A 1 187 ? -5.366 -4.268 -11.992 1.00 88.81 187 VAL A N 1
ATOM 1375 C CA . VAL A 1 187 ? -5.217 -5.645 -12.452 1.00 88.81 187 VAL A CA 1
ATOM 1376 C C . VAL A 1 187 ? -6.397 -6.036 -13.334 1.00 88.81 187 VAL A C 1
ATOM 1378 O O . VAL A 1 187 ? -7.551 -5.953 -12.926 1.00 88.81 187 VAL A O 1
ATOM 1381 N N . THR A 1 188 ? -6.106 -6.449 -14.568 1.00 82.50 188 THR A N 1
ATOM 1382 C CA . THR A 1 188 ? -7.126 -6.743 -15.598 1.00 82.50 188 THR A CA 1
ATOM 1383 C C . THR A 1 188 ? -7.543 -8.217 -15.661 1.00 82.50 188 THR A C 1
ATOM 1385 O O . THR A 1 188 ? -8.500 -8.551 -16.350 1.00 82.50 188 THR A O 1
ATOM 1388 N N . GLY A 1 189 ? -6.842 -9.102 -14.943 1.00 82.00 189 GLY A N 1
ATOM 1389 C CA . GLY A 1 189 ? -7.045 -10.553 -14.985 1.00 82.00 189 GLY A CA 1
ATOM 1390 C C . GLY A 1 189 ? -7.314 -11.166 -13.611 1.00 82.00 189 GLY A C 1
ATOM 1391 O O . GLY A 1 189 ? -8.332 -10.892 -12.978 1.00 82.00 189 GLY A O 1
ATOM 1392 N N . ALA A 1 190 ? -6.408 -12.033 -13.153 1.00 91.00 190 ALA A N 1
ATOM 1393 C CA . ALA A 1 190 ? -6.474 -12.608 -11.807 1.00 91.00 190 ALA A CA 1
ATOM 1394 C C . ALA A 1 190 ? -6.277 -11.523 -10.733 1.00 91.00 190 ALA A C 1
ATOM 1396 O O . ALA A 1 190 ? -5.696 -10.488 -11.020 1.00 91.00 190 ALA A O 1
ATOM 1397 N N . ALA A 1 191 ? -6.759 -11.744 -9.512 1.00 94.44 191 ALA A N 1
ATOM 1398 C CA . ALA A 1 191 ? -6.553 -10.820 -8.397 1.00 94.44 191 ALA A CA 1
ATOM 1399 C C . ALA A 1 191 ? -5.151 -10.971 -7.773 1.00 94.44 191 ALA A C 1
ATOM 1401 O O . ALA A 1 191 ? -4.524 -12.032 -7.874 1.00 94.44 191 ALA A O 1
ATOM 1402 N N . ILE A 1 192 ? -4.671 -9.910 -7.122 1.00 95.81 192 ILE A N 1
ATOM 1403 C CA . ILE A 1 192 ? -3.523 -9.956 -6.210 1.00 95.81 192 ILE A CA 1
ATOM 1404 C C . ILE A 1 192 ? -3.930 -10.803 -5.013 1.00 95.81 192 ILE A C 1
ATOM 1406 O O . ILE A 1 192 ? -4.971 -10.547 -4.415 1.00 95.81 192 ILE A O 1
ATOM 1410 N N . ARG A 1 193 ? -3.128 -11.813 -4.673 1.00 95.88 193 ARG A N 1
ATOM 1411 C CA . ARG A 1 193 ? -3.398 -12.663 -3.508 1.00 95.88 193 ARG A CA 1
ATOM 1412 C C . ARG A 1 193 ? -2.556 -12.212 -2.332 1.00 95.88 193 ARG A C 1
ATOM 1414 O O . ARG A 1 193 ? -1.361 -11.985 -2.512 1.00 95.88 193 ARG A O 1
ATOM 1421 N N . VAL A 1 194 ? -3.164 -12.144 -1.156 1.00 95.81 194 VAL A N 1
ATOM 1422 C CA . VAL A 1 194 ? -2.492 -11.798 0.102 1.00 95.81 194 VAL A CA 1
ATOM 1423 C C . VAL A 1 194 ? -2.735 -12.916 1.080 1.00 95.81 194 VAL A C 1
ATOM 1425 O O . VAL A 1 194 ? -3.883 -13.208 1.408 1.00 95.81 194 VAL A O 1
ATOM 1428 N N . ASN A 1 195 ? -1.662 -13.574 1.496 1.00 93.12 195 ASN A N 1
ATOM 1429 C CA . ASN A 1 195 ? -1.745 -14.753 2.334 1.00 93.12 195 ASN A CA 1
ATOM 1430 C C . ASN A 1 195 ? -1.403 -14.417 3.790 1.00 93.12 195 ASN A C 1
ATOM 1432 O O . ASN A 1 195 ? -0.243 -14.177 4.118 1.00 93.12 195 ASN A O 1
ATOM 1436 N N . PHE A 1 196 ? -2.401 -14.485 4.670 1.00 90.69 196 PHE A N 1
ATOM 1437 C CA . PHE A 1 196 ? -2.253 -14.232 6.105 1.00 90.69 196 PHE A CA 1
ATOM 1438 C C . PHE A 1 196 ? -1.924 -15.490 6.924 1.00 90.69 196 PHE A C 1
ATOM 1440 O O . PHE A 1 196 ? -1.858 -15.416 8.148 1.00 90.69 196 PHE A O 1
ATOM 1447 N N . SER A 1 197 ? -1.677 -16.644 6.288 1.00 79.00 197 SER A N 1
ATOM 1448 C CA . SER A 1 197 ? -1.443 -17.927 6.984 1.00 79.00 197 SER A CA 1
ATOM 1449 C C . SER A 1 197 ? -0.274 -17.894 7.978 1.00 79.00 197 SER A C 1
ATOM 1451 O O . SER A 1 197 ? -0.254 -18.684 8.912 1.00 79.00 197 SER A O 1
ATOM 1453 N N . MET A 1 198 ? 0.694 -16.992 7.784 1.00 67.00 198 MET A N 1
ATOM 1454 C CA . MET A 1 198 ? 1.842 -16.809 8.685 1.00 67.00 198 MET A CA 1
ATOM 1455 C C . MET A 1 198 ? 1.626 -15.699 9.724 1.00 67.00 198 MET A C 1
ATOM 1457 O O . MET A 1 198 ? 2.360 -15.634 10.705 1.00 67.00 198 MET A O 1
ATOM 1461 N N . ALA A 1 199 ? 0.665 -14.802 9.487 1.00 59.88 199 ALA A N 1
ATOM 1462 C CA . ALA A 1 199 ? 0.481 -13.572 10.254 1.00 59.88 199 ALA A CA 1
ATOM 1463 C C . ALA A 1 199 ? -0.539 -13.720 11.391 1.00 59.88 199 ALA A C 1
ATOM 1465 O O . ALA A 1 199 ? -0.549 -12.907 12.312 1.00 59.88 199 ALA A O 1
ATOM 1466 N N . VAL A 1 200 ? -1.391 -14.746 11.330 1.00 62.25 200 VAL A N 1
ATOM 1467 C CA . VAL A 1 200 ? -2.422 -14.994 12.338 1.00 62.25 200 VAL A CA 1
ATOM 1468 C C . VAL A 1 200 ? -2.416 -16.483 12.694 1.00 62.25 200 VAL A C 1
ATOM 1470 O O . VAL A 1 200 ? -2.686 -17.307 11.814 1.00 62.25 200 VAL A O 1
ATOM 1473 N N . PRO A 1 201 ? -2.105 -16.865 13.952 1.00 52.28 201 PRO A N 1
ATOM 1474 C CA . PRO A 1 201 ? -2.408 -18.205 14.449 1.00 52.28 201 PRO A CA 1
ATOM 1475 C C . PRO A 1 201 ? -3.895 -18.466 14.230 1.00 52.28 201 PRO A C 1
ATOM 1477 O O . PRO A 1 201 ? -4.670 -17.525 14.363 1.00 52.28 201 PRO A O 1
ATOM 1480 N N . ALA A 1 202 ? -4.273 -19.701 13.879 1.00 54.38 202 ALA A N 1
ATOM 1481 C CA . ALA A 1 202 ? -5.653 -20.092 13.588 1.00 54.38 202 ALA A CA 1
ATOM 1482 C C . ALA A 1 202 ? -6.652 -19.269 14.417 1.00 54.38 202 ALA A C 1
ATOM 1484 O O . ALA A 1 202 ? -6.640 -19.344 15.649 1.00 54.38 202 ALA A O 1
ATOM 1485 N N . LEU A 1 203 ? -7.432 -18.427 13.726 1.00 61.97 203 LEU A N 1
ATOM 1486 C CA . LEU A 1 203 ? -8.481 -17.616 14.336 1.00 61.97 203 LEU A CA 1
ATOM 1487 C C . LEU A 1 203 ? -9.303 -18.496 15.277 1.00 61.97 203 LEU A C 1
ATOM 1489 O O . LEU A 1 203 ? -9.434 -19.699 15.025 1.00 61.97 203 LEU A O 1
ATOM 1493 N N . GLN A 1 204 ? -9.835 -17.911 16.354 1.00 59.81 204 GLN A N 1
ATOM 1494 C CA . GLN A 1 204 ? -10.632 -18.670 17.316 1.00 59.81 204 GLN A CA 1
ATOM 1495 C C . GLN A 1 204 ? -11.652 -19.555 16.576 1.00 59.81 204 GLN A C 1
ATOM 1497 O O . GLN A 1 204 ? -12.275 -19.084 15.619 1.00 59.81 204 GLN A O 1
ATOM 1502 N N . PRO A 1 205 ? -11.800 -20.834 16.964 1.00 56.28 205 PRO A N 1
ATOM 1503 C CA . PRO A 1 205 ? -12.693 -21.751 16.270 1.00 56.28 205 PRO A CA 1
ATOM 1504 C C . PRO A 1 205 ? -14.112 -21.167 16.231 1.00 56.28 205 PRO A C 1
ATOM 1506 O O . PRO A 1 205 ? -14.709 -20.924 17.275 1.00 56.28 205 PRO A O 1
ATOM 1509 N N . GLY A 1 206 ? -14.623 -20.919 15.021 1.00 63.56 206 GLY A N 1
ATOM 1510 C CA . GLY A 1 206 ? -15.935 -20.304 14.780 1.00 63.56 206 GLY A CA 1
ATOM 1511 C C . GLY A 1 206 ? -15.898 -18.857 14.271 1.00 63.56 206 GLY A C 1
ATOM 1512 O O . GLY A 1 206 ? -16.903 -18.395 13.744 1.00 63.56 206 GLY A O 1
ATOM 1513 N N . ALA A 1 207 ? -14.760 -18.160 14.351 1.00 74.06 207 ALA A N 1
ATOM 1514 C CA . ALA A 1 207 ? -14.619 -16.817 13.794 1.00 74.06 207 ALA A CA 1
ATOM 1515 C C . ALA A 1 207 ? -14.352 -16.885 12.281 1.00 74.06 207 ALA A C 1
ATOM 1517 O O . ALA A 1 207 ? -13.349 -17.460 11.850 1.00 74.06 207 ALA A O 1
ATOM 1518 N N . VAL A 1 208 ? -15.235 -16.290 11.474 1.00 81.25 208 VAL A N 1
ATOM 1519 C CA . VAL A 1 208 ? -15.055 -16.174 10.020 1.00 81.25 208 VAL A CA 1
ATOM 1520 C C . VAL A 1 208 ? -14.427 -14.809 9.723 1.00 81.25 208 VAL A C 1
ATOM 1522 O O . VAL A 1 208 ? -15.099 -13.794 9.878 1.00 81.25 208 VAL A O 1
ATOM 1525 N N . PRO A 1 209 ? -13.137 -14.740 9.344 1.00 88.69 209 PRO A N 1
ATOM 1526 C CA . PRO A 1 209 ? -12.508 -13.466 9.027 1.00 88.69 209 PRO A CA 1
ATOM 1527 C C . PRO A 1 209 ? -13.000 -12.919 7.690 1.00 88.69 209 PRO A C 1
ATOM 1529 O O . PRO A 1 209 ? -13.188 -13.665 6.729 1.00 88.69 209 PRO A O 1
ATOM 1532 N N . LEU A 1 210 ? -13.080 -11.596 7.607 1.00 91.94 210 LEU A N 1
ATOM 1533 C CA . LEU A 1 210 ? -13.271 -10.861 6.362 1.00 91.94 210 LEU A CA 1
ATOM 1534 C C . LEU A 1 210 ? -11.977 -10.148 5.965 1.00 91.94 210 LEU A C 1
ATOM 1536 O O . LEU A 1 210 ? -11.126 -9.842 6.796 1.00 91.94 210 LEU A O 1
ATOM 1540 N N . CYS A 1 211 ? -11.830 -9.866 4.680 1.00 93.81 211 CYS A N 1
ATOM 1541 C CA . CYS A 1 211 ? -10.745 -9.083 4.112 1.00 93.81 211 CYS A CA 1
ATOM 1542 C C . CYS A 1 211 ? -11.144 -7.616 4.034 1.00 93.81 211 CYS A C 1
ATOM 1544 O O . CYS A 1 211 ? -11.969 -7.248 3.196 1.00 93.81 211 CYS A O 1
ATOM 1546 N N . MET A 1 212 ? -10.510 -6.775 4.844 1.00 94.88 212 MET A N 1
ATOM 1547 C CA . MET A 1 212 ? -10.581 -5.326 4.705 1.00 94.88 212 MET A CA 1
ATOM 1548 C C . MET A 1 212 ? -9.408 -4.831 3.861 1.00 94.88 212 MET A C 1
ATOM 1550 O O . MET A 1 212 ? -8.258 -5.187 4.118 1.00 94.88 212 MET A O 1
ATOM 1554 N N . ALA A 1 213 ? -9.693 -3.973 2.888 1.00 95.12 213 ALA A N 1
ATOM 1555 C CA . ALA A 1 213 ? -8.706 -3.272 2.085 1.00 95.12 213 ALA A CA 1
ATOM 1556 C C . ALA A 1 213 ? -8.941 -1.758 2.141 1.00 95.12 213 ALA A C 1
ATOM 1558 O O . ALA A 1 213 ? -10.065 -1.293 1.955 1.00 95.12 213 ALA A O 1
ATOM 1559 N N . VAL A 1 214 ? -7.872 -1.002 2.374 1.00 94.62 214 VAL A N 1
ATOM 1560 C CA . VAL A 1 214 ? -7.827 0.459 2.334 1.00 94.62 214 VAL A CA 1
ATOM 1561 C C . VAL A 1 214 ? -7.004 0.867 1.121 1.00 94.62 214 VAL A C 1
ATOM 1563 O O . VAL A 1 214 ? -5.812 0.566 1.027 1.00 94.62 214 VAL A O 1
ATOM 1566 N N . TRP A 1 215 ? -7.655 1.518 0.166 1.00 92.06 215 TRP A N 1
ATOM 1567 C CA . TRP A 1 215 ? -7.040 1.924 -1.095 1.00 92.06 215 TRP A CA 1
ATOM 1568 C C . TRP A 1 215 ? -6.335 3.280 -0.967 1.00 92.06 215 TRP A C 1
ATOM 1570 O O . TRP A 1 215 ? -6.556 4.019 -0.010 1.00 92.06 215 TRP A O 1
ATOM 1580 N N . LEU A 1 216 ? -5.542 3.656 -1.977 1.00 87.19 216 LEU A N 1
ATOM 1581 C CA . LEU A 1 216 ? -4.823 4.943 -2.023 1.00 87.19 216 LEU A CA 1
ATOM 1582 C C . LEU A 1 216 ? -5.694 6.185 -1.776 1.00 87.19 216 LEU A C 1
ATOM 1584 O O . LEU A 1 216 ? -5.210 7.199 -1.290 1.00 87.19 216 LEU A O 1
ATOM 1588 N N . ASN A 1 217 ? -6.962 6.143 -2.180 1.00 86.12 217 ASN A N 1
ATOM 1589 C CA . ASN A 1 217 ? -7.896 7.257 -2.007 1.00 86.12 217 ASN A CA 1
ATOM 1590 C C . ASN A 1 217 ? -8.547 7.282 -0.608 1.00 86.12 217 ASN A C 1
ATOM 1592 O O . ASN A 1 217 ? -9.498 8.030 -0.399 1.00 86.12 217 ASN A O 1
ATOM 1596 N N . GLY A 1 218 ? -8.108 6.415 0.308 1.00 87.06 218 GLY A N 1
ATOM 1597 C CA . GLY A 1 218 ? -8.663 6.254 1.651 1.00 87.06 218 GLY A CA 1
ATOM 1598 C C . GLY A 1 218 ? -9.991 5.494 1.706 1.00 87.06 218 GLY A C 1
ATOM 1599 O O . GLY A 1 218 ? -10.527 5.291 2.797 1.00 87.06 218 GLY A O 1
ATOM 1600 N N . SER A 1 219 ? -10.540 5.063 0.563 1.00 89.62 219 SER A N 1
ATOM 1601 C CA . SER A 1 219 ? -11.772 4.270 0.552 1.00 89.62 219 SER A CA 1
ATOM 1602 C C . SER A 1 219 ? -11.518 2.852 1.057 1.00 89.62 219 SER A C 1
ATOM 1604 O O . SER A 1 219 ? -10.461 2.265 0.814 1.00 89.62 219 SER A O 1
ATOM 1606 N N . VAL A 1 220 ? -12.501 2.322 1.782 1.00 92.62 220 VAL A N 1
ATOM 1607 C CA . VAL A 1 220 ? -12.427 1.020 2.446 1.00 92.62 220 VAL A CA 1
ATOM 1608 C C . VAL A 1 220 ? -13.362 0.050 1.737 1.00 92.62 220 VAL A C 1
ATOM 1610 O O . VAL A 1 220 ? -14.511 0.386 1.454 1.00 92.62 220 VAL A O 1
ATOM 1613 N N . ALA A 1 221 ? -12.873 -1.151 1.455 1.00 93.19 221 ALA A N 1
ATOM 1614 C CA . ALA A 1 221 ? -13.664 -2.258 0.940 1.00 93.19 221 ALA A CA 1
ATOM 1615 C C . ALA A 1 221 ? -13.527 -3.462 1.870 1.00 93.19 221 ALA A C 1
ATOM 1617 O O . ALA A 1 221 ? -12.422 -3.791 2.294 1.00 93.19 221 ALA A O 1
ATOM 1618 N N . VAL A 1 222 ? -14.642 -4.130 2.152 1.00 93.88 222 VAL A N 1
ATOM 1619 C CA . VAL A 1 222 ? -14.670 -5.371 2.932 1.00 93.88 222 VAL A CA 1
ATOM 1620 C C . VAL A 1 222 ? -15.234 -6.478 2.051 1.00 93.88 222 VAL A C 1
ATOM 1622 O O . VAL A 1 222 ? -16.233 -6.281 1.363 1.00 93.88 222 VAL A O 1
ATOM 1625 N N . THR A 1 223 ? -14.545 -7.614 2.007 1.00 93.31 223 THR A N 1
ATOM 1626 C CA . THR A 1 223 ? -14.856 -8.755 1.134 1.00 93.31 223 THR A CA 1
ATOM 1627 C C . THR A 1 223 ? -14.589 -10.065 1.856 1.00 93.31 223 THR A C 1
ATOM 1629 O O . THR A 1 223 ? -13.822 -10.090 2.814 1.00 93.31 223 THR A O 1
ATOM 1632 N N . ASP A 1 224 ? -15.175 -11.162 1.389 1.00 92.06 224 ASP A N 1
ATOM 1633 C CA . ASP A 1 224 ? -14.906 -12.478 1.964 1.00 92.06 224 ASP A CA 1
ATOM 1634 C C . ASP A 1 224 ? -13.468 -12.944 1.695 1.00 92.06 224 ASP A C 1
ATOM 1636 O O . ASP A 1 224 ? -12.878 -12.685 0.638 1.00 92.06 224 ASP A O 1
ATOM 1640 N N . VAL A 1 225 ? -12.913 -13.700 2.644 1.00 91.56 225 VAL A N 1
ATOM 1641 C CA . VAL A 1 225 ? -11.697 -14.489 2.411 1.00 91.56 225 VAL A CA 1
ATOM 1642 C C . VAL A 1 225 ? -11.974 -15.628 1.429 1.00 91.56 225 VAL A C 1
ATOM 1644 O O . VAL A 1 225 ? -13.095 -16.116 1.281 1.00 91.56 225 VAL A O 1
ATOM 1647 N N . GLN A 1 226 ? -10.929 -16.123 0.769 1.00 90.12 226 GLN A N 1
ATOM 1648 C CA . GLN A 1 226 ? -11.045 -17.346 -0.017 1.00 90.12 226 GLN A CA 1
ATOM 1649 C C . GLN A 1 226 ? -11.433 -18.526 0.888 1.00 90.12 226 GLN A C 1
ATOM 1651 O O . GLN A 1 226 ? -10.698 -18.867 1.814 1.00 90.12 226 GLN A O 1
ATOM 1656 N N . ALA A 1 227 ? -12.549 -19.185 0.563 1.00 82.38 227 ALA A N 1
ATOM 1657 C CA . ALA A 1 227 ? -13.116 -20.285 1.341 1.00 82.38 227 ALA A CA 1
ATOM 1658 C C . ALA A 1 227 ? -12.065 -21.327 1.771 1.00 82.38 227 ALA A C 1
ATOM 1660 O O . ALA A 1 227 ? -11.306 -21.846 0.948 1.00 82.38 227 ALA A O 1
ATOM 1661 N N . GLY A 1 228 ? -12.031 -21.622 3.074 1.00 76.62 228 GLY A N 1
ATOM 1662 C CA . GLY A 1 228 ? -11.101 -22.583 3.675 1.00 76.62 228 GLY A CA 1
ATOM 1663 C C . GLY A 1 228 ? -9.652 -22.097 3.802 1.00 76.62 228 GLY A C 1
ATOM 1664 O O . GLY A 1 228 ? -8.776 -22.901 4.111 1.00 76.62 228 GLY A O 1
ATOM 1665 N N . THR A 1 229 ? -9.373 -20.811 3.558 1.00 83.81 229 THR A N 1
ATOM 1666 C CA . THR A 1 229 ? -8.028 -20.225 3.663 1.00 83.81 229 THR A CA 1
ATOM 1667 C C . THR A 1 229 ? -8.065 -18.810 4.245 1.00 83.81 229 THR A C 1
ATOM 1669 O O . THR A 1 229 ? -9.060 -18.107 4.122 1.00 83.81 229 THR A O 1
ATOM 1672 N N . ASN A 1 230 ? -6.937 -18.336 4.777 1.00 88.88 230 ASN A N 1
ATOM 1673 C CA . ASN A 1 230 ? -6.763 -16.942 5.211 1.00 88.88 230 ASN A CA 1
ATOM 1674 C C . ASN A 1 230 ? -6.167 -16.087 4.078 1.00 88.88 230 ASN A C 1
ATOM 1676 O O . ASN A 1 230 ? -5.144 -15.423 4.255 1.00 88.88 230 ASN A O 1
ATOM 1680 N N . THR A 1 231 ? -6.738 -16.188 2.871 1.00 92.75 231 THR A N 1
ATOM 1681 C CA . THR A 1 231 ? -6.225 -15.494 1.678 1.00 92.75 231 THR A CA 1
ATOM 1682 C C . THR A 1 231 ? -7.214 -14.458 1.166 1.00 92.75 231 THR A C 1
ATOM 1684 O O . THR A 1 231 ? -8.356 -14.791 0.853 1.00 92.75 231 THR A O 1
ATOM 1687 N N . CYS A 1 232 ? -6.744 -13.222 1.010 1.00 94.88 232 CYS A N 1
ATOM 1688 C CA . CYS A 1 232 ? -7.503 -12.119 0.428 1.00 94.88 232 CYS A CA 1
ATOM 1689 C C . CYS A 1 232 ? -7.185 -11.933 -1.055 1.00 94.88 232 CYS A C 1
ATOM 1691 O O . CYS A 1 232 ? -6.053 -12.164 -1.492 1.00 94.88 232 CYS A O 1
ATOM 1693 N N . HIS A 1 233 ? -8.179 -11.480 -1.822 1.00 95.06 233 HIS A N 1
ATOM 1694 C CA . HIS A 1 233 ? -8.062 -11.196 -3.255 1.00 95.06 233 HIS A CA 1
ATOM 1695 C C . HIS A 1 233 ? -8.323 -9.719 -3.528 1.00 95.06 233 HIS A C 1
ATOM 1697 O O . HIS A 1 233 ? -9.419 -9.227 -3.289 1.00 95.06 233 HIS A O 1
ATOM 1703 N N . LEU A 1 234 ? -7.333 -9.020 -4.082 1.00 92.94 234 LEU A N 1
ATOM 1704 C CA . LEU A 1 234 ? -7.403 -7.583 -4.341 1.00 92.94 234 LEU A CA 1
ATOM 1705 C C . LEU A 1 234 ? -7.283 -7.267 -5.825 1.00 92.94 234 LEU A C 1
ATOM 1707 O O . LEU A 1 234 ? -6.621 -7.964 -6.598 1.00 92.94 234 LEU A O 1
ATOM 1711 N N . ARG A 1 235 ? -7.945 -6.188 -6.236 1.00 90.12 235 ARG A N 1
ATOM 1712 C CA . ARG A 1 235 ? -7.915 -5.683 -7.617 1.00 90.12 235 ARG A CA 1
ATOM 1713 C C . ARG A 1 235 ? -6.994 -4.480 -7.796 1.00 90.12 235 ARG A C 1
ATOM 1715 O O . ARG A 1 235 ? -6.653 -4.156 -8.935 1.00 90.12 235 ARG A O 1
ATOM 1722 N N . ASP A 1 236 ? -6.585 -3.882 -6.685 1.00 91.62 236 ASP A N 1
ATOM 1723 C CA . ASP A 1 236 ? -5.790 -2.665 -6.613 1.00 91.62 236 ASP A CA 1
ATOM 1724 C C . ASP A 1 236 ? -4.723 -2.789 -5.509 1.00 91.62 236 ASP A C 1
ATOM 1726 O O . ASP A 1 236 ? -4.665 -3.791 -4.789 1.00 91.62 236 ASP A O 1
ATOM 1730 N N . GLN A 1 237 ? -3.858 -1.786 -5.423 1.00 93.69 237 GLN A N 1
ATOM 1731 C CA . GLN A 1 237 ? -2.836 -1.617 -4.397 1.00 93.69 237 GLN A CA 1
ATOM 1732 C C . GLN A 1 237 ? -3.388 -0.892 -3.163 1.00 93.69 237 GLN A C 1
ATOM 1734 O O . GLN A 1 237 ? -4.331 -0.106 -3.264 1.00 93.69 237 GLN A O 1
ATOM 1739 N N . GLY A 1 238 ? -2.775 -1.116 -2.006 1.00 94.81 238 GLY A N 1
ATOM 1740 C CA . GLY A 1 238 ? -3.243 -0.545 -0.748 1.00 94.81 238 GLY A CA 1
ATOM 1741 C C . GLY A 1 238 ? -2.822 -1.361 0.466 1.00 94.81 238 GLY A C 1
ATOM 1742 O O . GLY A 1 238 ? -1.943 -2.225 0.391 1.00 94.81 238 GLY A O 1
ATOM 1743 N N . HIS A 1 239 ? -3.508 -1.092 1.570 1.00 96.00 239 HIS A N 1
ATOM 1744 C CA . HIS A 1 239 ? -3.330 -1.752 2.856 1.00 96.00 239 HIS A CA 1
ATOM 1745 C C . HIS A 1 239 ? -4.437 -2.763 3.101 1.00 96.00 239 HIS A C 1
ATOM 1747 O O . HIS A 1 239 ? -5.595 -2.508 2.794 1.00 96.00 239 HIS A O 1
ATOM 1753 N N . VAL A 1 240 ? -4.086 -3.922 3.642 1.00 96.06 240 VAL A N 1
ATOM 1754 C CA . VAL A 1 240 ? -4.974 -5.079 3.745 1.00 96.06 240 VAL A CA 1
ATOM 1755 C C . VAL A 1 240 ? -4.840 -5.699 5.121 1.00 96.06 240 VAL A C 1
ATOM 1757 O O . VAL A 1 240 ? -3.727 -5.915 5.596 1.00 96.06 240 VAL A O 1
ATOM 1760 N N . ALA A 1 241 ? -5.962 -6.043 5.738 1.00 94.81 241 ALA A N 1
ATOM 1761 C CA . ALA A 1 241 ? -5.988 -6.786 6.989 1.00 94.81 241 ALA A CA 1
ATOM 1762 C C . ALA A 1 241 ? -7.178 -7.746 7.032 1.00 94.81 241 ALA A C 1
ATOM 1764 O O . ALA A 1 241 ? -8.192 -7.532 6.364 1.00 94.81 241 ALA A O 1
ATOM 1765 N N . LEU A 1 242 ? -7.057 -8.789 7.850 1.00 93.62 242 LEU A N 1
ATOM 1766 C CA . LEU A 1 242 ? -8.207 -9.569 8.277 1.00 93.62 242 LEU A CA 1
ATOM 1767 C C . LEU A 1 242 ? -8.941 -8.815 9.379 1.00 93.62 242 LEU A C 1
ATOM 1769 O O . LEU A 1 242 ? -8.314 -8.272 10.292 1.00 93.62 242 LEU A O 1
ATOM 1773 N N . VAL A 1 243 ? -10.263 -8.806 9.301 1.00 92.38 243 VAL A N 1
ATOM 1774 C CA . VAL A 1 243 ? -11.134 -8.151 10.271 1.00 92.38 243 VAL A CA 1
ATOM 1775 C C . VAL A 1 243 ? -12.259 -9.075 10.721 1.00 92.38 243 VAL A C 1
ATOM 1777 O O . VAL A 1 243 ? -12.582 -10.051 10.042 1.00 92.38 243 VAL A O 1
ATOM 1780 N N . LEU A 1 244 ? -12.830 -8.768 11.883 1.00 90.38 244 LEU A N 1
ATOM 1781 C CA . LEU A 1 244 ? -13.911 -9.519 12.517 1.00 90.38 244 LEU A CA 1
ATOM 1782 C C . LEU A 1 244 ? -15.054 -8.603 12.958 1.00 90.38 244 LEU A C 1
ATOM 1784 O O . LEU A 1 244 ? -14.828 -7.428 13.270 1.00 90.38 244 LEU A O 1
ATOM 1788 N N . GLY A 1 245 ? -16.255 -9.181 13.043 1.00 84.38 245 GLY A N 1
ATOM 1789 C CA . GLY A 1 245 ? -17.482 -8.508 13.468 1.00 84.38 245 GLY A CA 1
ATOM 1790 C C . GLY A 1 245 ? -18.119 -7.690 12.348 1.00 84.38 245 GLY A C 1
ATOM 1791 O O . GLY A 1 245 ? -17.898 -7.971 11.180 1.00 84.38 245 GLY A O 1
ATOM 1792 N N . GLY A 1 246 ? -18.884 -6.660 12.715 1.00 75.56 246 GLY A N 1
ATOM 1793 C CA . GLY A 1 246 ? -19.523 -5.716 11.795 1.00 75.56 246 GLY A CA 1
ATOM 1794 C C . GLY A 1 246 ? -21.048 -5.666 11.940 1.00 75.56 246 GLY A C 1
ATOM 1795 O O . GLY A 1 246 ? -21.663 -6.594 12.454 1.00 75.56 246 GLY A O 1
ATOM 1796 N N . VAL A 1 247 ? -21.683 -4.579 11.483 1.00 59.53 247 VAL A N 1
ATOM 1797 C CA . VAL A 1 247 ? -23.132 -4.292 11.681 1.00 59.53 247 VAL A CA 1
ATOM 1798 C C . VAL A 1 247 ? -24.083 -5.330 11.032 1.00 59.53 247 VAL A C 1
ATOM 1800 O O . VAL A 1 247 ? -25.291 -5.280 11.245 1.00 59.53 247 VAL A O 1
ATOM 1803 N N . GLY A 1 248 ? -23.560 -6.297 10.272 1.00 54.72 248 GLY A N 1
ATOM 1804 C CA . GLY A 1 248 ? -24.325 -7.395 9.664 1.00 54.72 248 GLY A CA 1
ATOM 1805 C C . GLY A 1 248 ? -24.033 -8.794 10.218 1.00 54.72 248 GLY A C 1
ATOM 1806 O O . GLY A 1 248 ? -24.781 -9.715 9.894 1.00 54.72 248 GLY A O 1
ATOM 1807 N N . ASP A 1 249 ? -22.998 -8.962 11.047 1.00 46.47 249 ASP A N 1
ATOM 1808 C CA . ASP A 1 249 ? -22.686 -10.248 11.671 1.00 46.47 249 ASP A CA 1
ATOM 1809 C C . ASP A 1 249 ? -23.530 -10.386 12.937 1.00 46.47 249 ASP A C 1
ATOM 1811 O O . ASP A 1 249 ? -23.208 -9.883 14.014 1.00 46.47 249 ASP A O 1
ATOM 1815 N N . GLY A 1 250 ? -24.680 -11.035 12.777 1.00 51.06 250 GLY A N 1
ATOM 1816 C CA . GLY A 1 250 ? -25.562 -11.414 13.870 1.00 51.06 250 GLY A CA 1
ATOM 1817 C C . GLY A 1 250 ? -24.968 -12.538 14.710 1.00 51.06 250 GLY A C 1
ATOM 1818 O O . GLY A 1 250 ? -25.522 -13.626 14.705 1.00 51.06 250 GLY A O 1
ATOM 1819 N N . ASP A 1 251 ? -23.856 -12.290 15.397 1.00 43.78 251 ASP A N 1
ATOM 1820 C CA . ASP A 1 251 ? -23.610 -12.790 16.748 1.00 43.78 251 ASP A CA 1
ATOM 1821 C C . ASP A 1 251 ? -22.326 -12.178 17.332 1.00 43.78 251 ASP A C 1
ATOM 1823 O O . ASP A 1 251 ? -21.3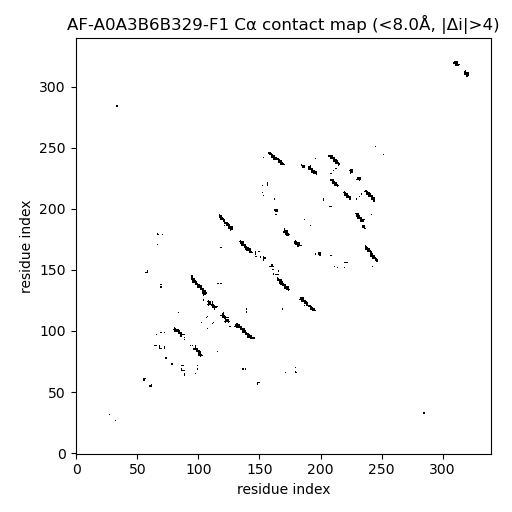26 -11.993 16.645 1.00 43.78 251 ASP A O 1
ATOM 1827 N N . ALA A 1 252 ? -22.364 -11.956 18.644 1.00 41.50 252 ALA A N 1
ATOM 1828 C CA . ALA A 1 252 ? -21.249 -11.640 19.540 1.00 41.50 252 ALA A CA 1
ATOM 1829 C C . ALA A 1 252 ? -20.762 -10.172 19.686 1.00 41.50 252 ALA A C 1
ATOM 1831 O O . ALA A 1 252 ? -19.795 -9.706 19.091 1.00 41.50 252 ALA A O 1
ATOM 1832 N N . VAL A 1 253 ? -21.378 -9.533 20.690 1.00 45.22 253 VAL A N 1
ATOM 1833 C CA . VAL A 1 253 ? -20.758 -8.708 21.750 1.00 45.22 253 VAL A CA 1
ATOM 1834 C C . VAL A 1 253 ? -19.907 -7.512 21.298 1.00 45.22 253 VAL A C 1
ATOM 1836 O O . VAL A 1 253 ? -18.688 -7.460 21.474 1.00 45.22 253 VAL A O 1
ATOM 1839 N N . A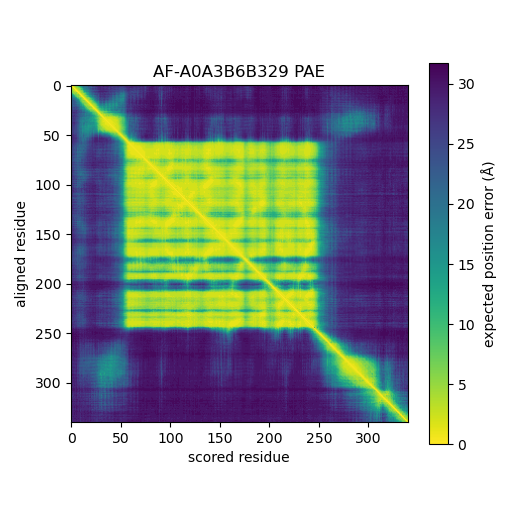LA A 1 254 ? -20.587 -6.461 20.842 1.00 36.56 254 ALA A N 1
ATOM 1840 C CA . ALA A 1 254 ? -20.090 -5.109 21.050 1.00 36.56 254 ALA A CA 1
ATOM 1841 C C . ALA A 1 254 ? -20.356 -4.725 22.516 1.00 36.56 254 ALA A C 1
ATOM 1843 O O . ALA A 1 254 ? -21.469 -4.350 22.874 1.00 36.56 254 ALA A O 1
ATOM 1844 N N . GLU A 1 255 ? -19.337 -4.853 23.369 1.00 39.31 255 GLU A N 1
ATOM 1845 C CA . GLU A 1 255 ? -19.260 -4.058 24.598 1.00 39.31 255 GLU A CA 1
ATOM 1846 C C . GLU A 1 255 ? -19.325 -2.587 24.174 1.00 39.31 255 GLU A C 1
ATOM 1848 O O . GLU A 1 255 ? -18.381 -2.047 23.584 1.00 39.31 255 GLU A O 1
ATOM 1853 N N . ASP A 1 256 ? -20.495 -1.996 24.400 1.00 35.84 256 ASP A N 1
ATOM 1854 C CA . ASP A 1 256 ? -20.781 -0.578 24.269 1.00 35.84 256 ASP A CA 1
ATOM 1855 C C . ASP A 1 256 ? -19.882 0.164 25.258 1.00 35.84 256 ASP A C 1
ATOM 1857 O O . ASP A 1 256 ? -20.142 0.243 26.459 1.00 35.84 256 ASP A O 1
ATOM 1861 N N . GLY A 1 257 ? -18.748 0.642 24.750 1.00 37.84 257 GLY A N 1
ATOM 1862 C CA . GLY A 1 257 ? -17.900 1.587 25.450 1.00 37.84 257 GLY A CA 1
ATOM 1863 C C . GLY A 1 257 ? -18.631 2.916 25.523 1.00 37.84 257 GLY A C 1
ATOM 1864 O O . GLY A 1 257 ? -18.316 3.834 24.768 1.00 37.84 257 GLY A O 1
ATOM 1865 N N . GLU A 1 258 ? -19.609 3.001 26.423 1.00 38.25 258 GLU A N 1
ATOM 1866 C CA . GLU A 1 258 ? -20.343 4.210 26.748 1.00 38.25 258 GLU A CA 1
ATOM 1867 C C . GLU A 1 258 ? -19.316 5.273 27.158 1.00 38.25 258 GLU A C 1
ATOM 1869 O O . GLU A 1 258 ? -18.778 5.278 28.271 1.00 38.25 258 GLU A O 1
ATOM 1874 N N . VAL A 1 259 ? -18.967 6.163 26.221 1.00 41.97 259 VAL A N 1
ATOM 1875 C CA . VAL A 1 259 ? -18.078 7.289 26.503 1.00 41.97 259 VAL A CA 1
ATOM 1876 C C . VAL A 1 259 ? -18.867 8.234 27.387 1.00 41.97 259 VAL A C 1
ATOM 1878 O O . VAL A 1 259 ? -19.645 9.082 26.954 1.00 41.97 259 VAL A O 1
ATOM 1881 N N . SER A 1 260 ? -18.680 7.999 28.673 1.00 45.00 260 SER A N 1
ATOM 1882 C CA . SER A 1 260 ? -19.379 8.585 29.788 1.00 45.00 260 SER A CA 1
ATOM 1883 C C . SER A 1 260 ? -19.532 10.102 29.604 1.00 45.00 260 SER A C 1
ATOM 1885 O O . SER A 1 260 ? -18.545 10.844 29.655 1.00 45.00 260 SER A O 1
ATOM 1887 N N . LYS A 1 261 ? -20.773 10.563 29.394 1.00 53.75 261 LYS A N 1
ATOM 1888 C CA . LYS A 1 261 ? -21.166 11.972 29.164 1.00 53.75 261 LYS A CA 1
ATOM 1889 C C . LYS A 1 261 ? -20.532 12.970 30.145 1.00 53.75 261 LYS A C 1
ATOM 1891 O O . LYS A 1 261 ? -20.355 14.138 29.807 1.00 53.75 261 LYS A O 1
ATOM 1896 N N . TRP A 1 262 ? -20.142 12.518 31.339 1.00 53.66 262 TRP A N 1
ATOM 1897 C CA . TRP A 1 262 ? -19.461 13.345 32.337 1.00 53.66 262 TRP A CA 1
ATOM 1898 C C . TRP A 1 262 ? -18.040 13.769 31.925 1.00 53.66 262 TRP A C 1
ATOM 1900 O O . TRP A 1 262 ? -17.612 14.862 32.289 1.00 53.66 262 TRP A O 1
ATOM 1910 N N . LYS A 1 263 ? -17.327 12.976 31.113 1.00 45.59 263 LYS A N 1
ATOM 1911 C CA . LYS A 1 263 ? -15.998 13.345 30.595 1.00 45.59 263 LYS A CA 1
ATOM 1912 C C . LYS A 1 263 ? -16.096 14.472 29.567 1.00 45.59 263 LYS A C 1
ATOM 1914 O O . LYS A 1 263 ? -15.310 15.410 29.630 1.00 45.59 263 LYS A O 1
ATOM 1919 N N . LEU A 1 264 ? -17.112 14.447 28.697 1.00 47.94 264 LEU A N 1
ATOM 1920 C CA . LEU A 1 264 ? -17.374 15.528 27.736 1.00 47.94 264 LEU A CA 1
ATOM 1921 C C . LEU A 1 264 ? -17.839 16.822 28.434 1.00 47.94 264 LEU A C 1
ATOM 1923 O O . LEU A 1 264 ? -17.452 17.917 28.031 1.00 47.94 264 LEU A O 1
ATOM 1927 N N . ALA A 1 265 ? -18.599 16.703 29.529 1.00 52.28 265 ALA A N 1
ATOM 1928 C CA . ALA A 1 265 ? -18.998 17.844 30.354 1.00 52.28 265 ALA A CA 1
ATOM 1929 C C . ALA A 1 265 ? -17.810 18.491 31.094 1.00 52.28 265 ALA A C 1
ATOM 1931 O O . ALA A 1 265 ? -17.765 19.712 31.237 1.00 52.28 265 ALA A O 1
ATOM 1932 N N . LEU A 1 266 ? -16.814 17.699 31.510 1.00 50.44 266 LEU A N 1
ATOM 1933 C CA . LEU A 1 266 ? -15.619 18.211 32.185 1.00 50.44 266 LEU A CA 1
ATOM 1934 C C . LEU A 1 266 ? -14.704 19.000 31.231 1.00 50.44 266 LEU A C 1
ATOM 1936 O O . LEU A 1 266 ? -14.182 20.048 31.612 1.00 50.44 266 LEU A O 1
ATOM 1940 N N . PHE A 1 267 ? -14.575 18.561 29.973 1.00 46.41 267 PHE A N 1
ATOM 1941 C CA . PHE A 1 267 ? -13.846 19.316 28.944 1.00 46.41 267 PHE A CA 1
ATOM 1942 C C . PHE A 1 267 ? -14.601 20.572 28.476 1.00 46.41 267 PHE A C 1
ATOM 1944 O O . PHE A 1 267 ? -13.967 21.583 28.180 1.00 46.41 267 PHE A O 1
ATOM 1951 N N . GLY A 1 268 ? -15.940 20.560 28.487 1.00 48.12 268 GLY A N 1
ATOM 1952 C CA . GLY A 1 268 ? -16.751 21.757 28.226 1.00 48.12 268 GLY A CA 1
ATOM 1953 C C . GLY A 1 268 ? -16.667 22.815 29.336 1.00 48.12 268 GLY A C 1
ATOM 1954 O O . GLY A 1 268 ? -16.697 24.012 29.058 1.00 48.12 268 GLY A O 1
ATOM 1955 N N . ALA A 1 269 ? -16.506 22.396 30.595 1.00 49.41 269 ALA A N 1
ATOM 1956 C CA . ALA A 1 269 ? -16.463 23.305 31.742 1.00 49.41 269 ALA A CA 1
ATOM 1957 C C . ALA A 1 269 ? -15.095 23.990 31.946 1.00 49.41 269 ALA A C 1
ATOM 1959 O O . ALA A 1 269 ? -15.046 25.124 32.428 1.00 49.41 269 ALA A O 1
ATOM 1960 N N . ALA A 1 270 ? -13.987 23.356 31.545 1.00 49.41 270 ALA A N 1
ATOM 1961 C CA . ALA A 1 270 ? -12.641 23.909 31.745 1.00 49.41 270 ALA A CA 1
ATOM 1962 C C . ALA A 1 270 ? -12.314 25.110 30.828 1.00 49.41 270 ALA A C 1
ATOM 1964 O O . ALA A 1 270 ? -11.513 25.967 31.198 1.00 49.41 270 ALA A O 1
ATOM 1965 N N . LEU A 1 271 ? -12.968 25.222 29.665 1.00 49.31 271 LEU A N 1
ATOM 1966 C CA . LEU A 1 271 ? -12.791 26.337 28.719 1.00 49.31 271 LEU A CA 1
ATOM 1967 C C . LEU A 1 271 ? -13.764 27.511 28.948 1.00 49.31 271 LEU A C 1
ATOM 1969 O O . LEU A 1 271 ? -13.522 28.607 28.449 1.00 49.31 271 LEU A O 1
ATOM 1973 N N . GLY A 1 272 ? -14.838 27.322 29.724 1.00 50.25 272 GLY A N 1
ATOM 1974 C CA . GLY A 1 272 ? -15.870 28.349 29.929 1.00 50.25 272 GLY A CA 1
ATOM 1975 C C . GLY A 1 272 ? -15.577 29.356 31.050 1.00 50.25 272 GLY A C 1
ATOM 1976 O O . GLY A 1 272 ? -15.949 30.525 30.945 1.00 50.25 272 GLY A O 1
ATOM 1977 N N . ALA A 1 273 ? -14.893 28.935 32.119 1.00 52.72 273 ALA A N 1
ATOM 1978 C CA . ALA A 1 273 ? -14.698 29.781 33.303 1.00 52.72 273 ALA A CA 1
ATOM 1979 C C . ALA A 1 273 ? -13.344 30.515 33.327 1.00 52.72 273 ALA A C 1
ATOM 1981 O O . ALA A 1 273 ? -13.272 31.658 33.769 1.00 52.72 273 ALA A O 1
ATOM 1982 N N . GLY A 1 274 ? -12.268 29.901 32.821 1.00 52.41 274 GLY A N 1
ATOM 1983 C CA . GLY A 1 274 ? -10.941 30.533 32.808 1.00 52.41 274 GLY A CA 1
ATOM 1984 C C . GLY A 1 274 ? -10.811 31.647 31.765 1.00 52.41 274 GLY A C 1
ATOM 1985 O O . GLY A 1 274 ? -10.219 32.691 32.034 1.00 52.41 274 GLY A O 1
ATOM 1986 N N . GLY A 1 275 ? -11.412 31.450 30.586 1.00 55.38 275 GLY A N 1
ATOM 1987 C CA . GLY A 1 275 ? -11.323 32.397 29.472 1.00 55.38 275 GLY A CA 1
ATOM 1988 C C . GLY A 1 275 ? -12.050 33.716 29.737 1.00 55.38 275 GLY A C 1
ATOM 1989 O O . GLY A 1 275 ? -11.538 34.779 29.397 1.00 55.38 275 GLY A O 1
ATOM 1990 N N . THR A 1 276 ? -13.209 33.671 30.397 1.00 59.66 276 THR A N 1
ATOM 1991 C CA . THR A 1 276 ? -14.040 34.857 30.671 1.00 59.66 276 THR A CA 1
ATOM 1992 C C . THR A 1 276 ? -13.433 35.769 31.735 1.00 59.66 276 THR A C 1
ATOM 1994 O O . THR A 1 276 ? -13.471 36.990 31.584 1.00 59.66 276 THR A O 1
ATOM 1997 N N . VAL A 1 277 ? -12.800 35.203 32.767 1.00 67.44 277 VAL A N 1
ATOM 1998 C CA . VAL A 1 277 ? -12.102 35.977 33.808 1.00 67.44 277 VAL A CA 1
ATOM 1999 C C . VAL A 1 277 ? -10.881 36.697 33.231 1.00 67.44 277 VAL A C 1
ATOM 2001 O O . VAL A 1 277 ? -10.671 37.879 33.508 1.00 67.44 277 VAL A O 1
ATOM 2004 N N . LEU A 1 278 ? -10.106 36.016 32.381 1.00 67.94 278 LEU A N 1
ATOM 2005 C CA . LEU A 1 278 ? -8.926 36.599 31.741 1.00 67.94 278 LEU A CA 1
ATOM 2006 C C . LEU A 1 278 ? -9.314 37.704 30.745 1.00 67.94 278 LEU A C 1
ATOM 2008 O O . LEU A 1 278 ? -8.717 38.780 30.766 1.00 67.94 278 LEU A O 1
ATOM 2012 N N . LEU A 1 279 ? -10.368 37.494 29.945 1.00 69.75 279 LEU A N 1
ATOM 2013 C CA . LEU A 1 279 ? -10.891 38.521 29.036 1.00 69.75 279 LEU A CA 1
ATOM 2014 C C . LEU A 1 279 ? -11.444 39.739 29.798 1.00 69.75 279 LEU A C 1
ATOM 2016 O O . LEU A 1 279 ? -11.213 40.882 29.398 1.00 69.75 279 LEU A O 1
ATOM 2020 N N . GLY A 1 280 ? -12.136 39.504 30.919 1.00 74.56 280 GLY A N 1
ATOM 2021 C CA . GLY A 1 280 ? -12.666 40.555 31.788 1.00 74.56 280 GLY A CA 1
ATOM 2022 C C . GLY A 1 280 ? -11.568 41.426 32.402 1.00 74.56 280 GLY A C 1
ATOM 2023 O O . GLY A 1 280 ? -11.666 42.653 32.367 1.00 74.56 280 GLY A O 1
ATOM 2024 N N . LEU A 1 281 ? -10.484 40.818 32.896 1.00 74.25 281 LEU A N 1
ATOM 2025 C CA . LEU A 1 281 ? -9.334 41.550 33.444 1.00 74.25 281 LEU A CA 1
ATOM 2026 C C . LEU A 1 281 ? -8.653 42.440 32.394 1.00 74.25 281 LEU A C 1
ATOM 2028 O O . LEU A 1 281 ? -8.304 43.583 32.694 1.00 74.25 281 LEU A O 1
ATOM 2032 N N . VAL A 1 282 ? -8.516 41.959 31.154 1.00 75.44 282 VAL A N 1
ATOM 2033 C CA . VAL A 1 282 ? -7.927 42.738 30.049 1.00 75.44 282 VAL A CA 1
ATOM 2034 C C . VAL A 1 282 ? -8.805 43.939 29.676 1.00 75.44 282 VAL A C 1
ATOM 2036 O O . VAL A 1 282 ? -8.290 45.044 29.495 1.00 75.44 282 VAL A O 1
ATOM 2039 N N . LEU A 1 283 ? -10.129 43.766 29.619 1.00 75.00 283 LEU A N 1
ATOM 2040 C CA . LEU A 1 283 ? -11.075 44.859 29.362 1.00 75.00 283 LEU A CA 1
ATOM 2041 C C . LEU A 1 283 ? -11.018 45.944 30.448 1.00 75.00 283 LEU A C 1
ATOM 2043 O O . LEU A 1 283 ? -10.947 47.133 30.129 1.00 75.00 283 LEU A O 1
ATOM 2047 N N . VAL A 1 284 ? -10.992 45.553 31.726 1.00 78.31 284 VAL A N 1
ATOM 2048 C CA . VAL A 1 284 ? -10.879 46.502 32.848 1.00 78.31 284 VAL A CA 1
ATOM 2049 C C . VAL A 1 284 ? -9.545 47.253 32.804 1.00 78.31 284 VAL A C 1
ATOM 2051 O O . VAL A 1 284 ? -9.520 48.470 33.007 1.00 78.31 284 VAL A O 1
ATOM 2054 N N . ALA A 1 285 ? -8.445 46.569 32.475 1.00 73.62 285 ALA A N 1
ATOM 2055 C CA . ALA A 1 285 ? -7.140 47.202 32.314 1.00 73.62 285 ALA A CA 1
ATOM 2056 C C . ALA A 1 285 ? -7.168 48.269 31.205 1.00 73.62 285 ALA A C 1
ATOM 2058 O O . ALA A 1 285 ? -6.798 49.417 31.460 1.00 73.62 285 ALA A O 1
ATOM 2059 N N . MET A 1 286 ? -7.698 47.939 30.022 1.00 72.12 286 MET A N 1
ATOM 2060 C CA . MET A 1 286 ? -7.813 48.877 28.897 1.00 72.12 286 MET A CA 1
ATOM 2061 C C . MET A 1 286 ? -8.651 50.114 29.245 1.00 72.12 286 MET A C 1
ATOM 2063 O O . MET A 1 286 ? -8.243 51.241 28.955 1.00 72.12 286 MET A O 1
ATOM 2067 N N . LEU A 1 287 ? -9.793 49.927 29.913 1.00 75.62 287 LEU A N 1
ATOM 2068 C CA . LEU A 1 287 ? -10.658 51.035 30.326 1.00 75.62 287 LEU A CA 1
ATOM 2069 C C . LEU A 1 287 ? -10.005 51.923 31.396 1.00 75.62 287 LEU A C 1
ATOM 2071 O O . LEU A 1 287 ? -10.161 53.143 31.357 1.00 75.62 287 LEU A O 1
ATOM 2075 N N . SER A 1 288 ? -9.247 51.344 32.332 1.00 75.62 288 SER A N 1
ATOM 2076 C CA . SER A 1 288 ? -8.543 52.126 33.358 1.00 75.62 288 SER A CA 1
ATOM 2077 C C . SER A 1 288 ? -7.405 52.974 32.778 1.00 75.62 288 SER A C 1
ATOM 2079 O O . SER A 1 288 ? -7.238 54.125 33.178 1.00 75.62 288 SER A O 1
ATOM 2081 N N . VAL A 1 289 ? -6.682 52.457 31.778 1.00 74.50 289 VAL A N 1
ATOM 2082 C CA . VAL A 1 289 ? -5.644 53.208 31.055 1.00 74.50 289 VAL A CA 1
ATOM 2083 C C . VAL A 1 289 ? -6.259 54.343 30.233 1.00 74.50 289 VAL A C 1
ATOM 2085 O O . VAL A 1 289 ? -5.742 55.456 30.250 1.00 74.50 289 VAL A O 1
ATOM 2088 N N . GLN A 1 290 ? -7.386 54.097 29.555 1.00 73.31 290 GLN A N 1
ATOM 2089 C CA . GLN A 1 290 ? -8.126 55.131 28.817 1.00 73.31 290 GLN A CA 1
ATOM 2090 C C . GLN A 1 290 ? -8.577 56.274 29.740 1.00 73.31 290 GLN A C 1
ATOM 2092 O O . GLN A 1 290 ? -8.331 57.438 29.432 1.00 73.31 290 GLN A O 1
ATOM 2097 N N . ARG A 1 291 ? -9.158 55.947 30.905 1.00 73.06 291 ARG A N 1
ATOM 2098 C CA . ARG A 1 291 ? -9.583 56.949 31.899 1.00 73.06 291 ARG A CA 1
ATOM 2099 C C . ARG A 1 291 ? -8.419 57.785 32.434 1.00 73.06 291 ARG A C 1
ATOM 2101 O O . ARG A 1 291 ? -8.536 59.000 32.543 1.00 73.06 291 ARG A O 1
ATOM 2108 N N . ARG A 1 292 ? -7.271 57.165 32.708 1.00 67.56 292 ARG A N 1
ATOM 2109 C CA . ARG A 1 292 ? -6.084 57.906 33.168 1.00 67.56 292 ARG A CA 1
ATOM 2110 C C . ARG A 1 292 ? -5.501 58.812 32.093 1.00 67.56 292 ARG A C 1
ATOM 2112 O O . ARG A 1 292 ? -5.079 59.920 32.402 1.00 67.56 292 ARG A O 1
ATOM 2119 N N . LYS A 1 293 ? -5.511 58.376 30.830 1.00 67.69 293 LYS A N 1
ATOM 2120 C CA . LYS A 1 293 ? -5.080 59.223 29.709 1.00 67.69 293 LYS A CA 1
ATOM 2121 C C . LYS A 1 293 ? -5.963 60.460 29.559 1.00 67.69 293 LYS A C 1
ATOM 2123 O O . LYS A 1 293 ? -5.428 61.532 29.297 1.00 67.69 293 LYS A O 1
ATOM 2128 N N . SER A 1 294 ? -7.278 60.341 29.766 1.00 67.19 294 SER A N 1
ATOM 2129 C CA . SER A 1 294 ? -8.157 61.518 29.751 1.00 67.19 294 SER A CA 1
ATOM 2130 C C . SER A 1 294 ? -7.886 62.478 30.911 1.00 67.19 294 SER A C 1
ATOM 2132 O O . SER A 1 294 ? -7.877 63.683 30.696 1.00 67.19 294 SER A O 1
ATOM 2134 N N . GLU A 1 295 ? -7.602 61.968 32.113 1.00 67.94 295 GLU A N 1
ATOM 2135 C CA . GLU A 1 295 ? -7.291 62.815 33.277 1.00 67.94 295 GLU A CA 1
ATOM 2136 C C . GLU A 1 295 ? -5.945 63.541 33.122 1.00 67.94 295 GLU A C 1
ATOM 2138 O O . GLU A 1 295 ? -5.821 64.713 33.477 1.00 67.94 295 GLU A O 1
ATOM 2143 N N . MET A 1 296 ? -4.940 62.876 32.542 1.00 61.75 296 MET A N 1
ATOM 2144 C CA . MET A 1 296 ? -3.626 63.478 32.299 1.00 61.75 296 MET A CA 1
ATOM 2145 C C . MET A 1 296 ? -3.693 64.592 31.245 1.00 61.75 296 MET A C 1
ATOM 2147 O O . MET A 1 296 ? -3.075 65.637 31.424 1.00 61.75 296 MET A O 1
ATOM 2151 N N . ALA A 1 297 ? -4.520 64.418 30.208 1.00 67.56 297 ALA A N 1
ATOM 2152 C CA . ALA A 1 297 ? -4.763 65.453 29.203 1.00 67.56 297 ALA A CA 1
ATOM 2153 C C . ALA A 1 297 ? -5.471 66.692 29.784 1.00 67.56 297 ALA A C 1
ATOM 2155 O O . ALA A 1 297 ? -5.254 67.812 29.321 1.00 67.56 297 ALA A O 1
ATOM 2156 N N . GLU A 1 298 ? -6.308 66.517 30.811 1.00 69.88 298 GLU A N 1
ATOM 2157 C CA . GLU A 1 298 ? -6.965 67.642 31.479 1.00 69.88 298 GLU A CA 1
ATOM 2158 C C . GLU A 1 298 ? -6.006 68.399 32.416 1.00 69.88 298 GLU A C 1
ATOM 2160 O O . GLU A 1 298 ? -6.050 69.629 32.472 1.00 69.88 298 GLU A O 1
ATOM 2165 N N . MET A 1 299 ? -5.093 67.693 33.096 1.00 62.25 299 MET A N 1
ATOM 2166 C CA . MET A 1 299 ? -4.064 68.317 33.942 1.00 62.25 299 MET A CA 1
ATOM 2167 C C . MET A 1 299 ? -3.029 69.113 33.137 1.00 62.25 299 MET A C 1
ATOM 2169 O O . MET A 1 299 ? -2.630 70.191 33.575 1.00 62.25 299 MET A O 1
ATOM 2173 N N . GLU A 1 300 ? -2.650 68.650 31.942 1.00 65.50 300 GLU A N 1
ATOM 2174 C CA . GLU A 1 300 ? -1.769 69.418 31.049 1.00 65.50 300 GLU A CA 1
ATOM 2175 C C . GLU A 1 300 ? -2.399 70.756 30.640 1.00 65.50 300 GLU A C 1
ATOM 2177 O O . GLU A 1 300 ? -1.715 71.776 30.599 1.00 65.50 300 GLU A O 1
ATOM 2182 N N . ARG A 1 301 ? -3.718 70.797 30.412 1.00 65.69 301 ARG A N 1
ATOM 2183 C CA . ARG A 1 301 ? -4.412 72.030 30.016 1.00 65.69 301 ARG A CA 1
ATOM 2184 C C . ARG A 1 301 ? -4.451 73.082 31.130 1.00 65.69 301 ARG A C 1
ATOM 2186 O O . ARG A 1 301 ? -4.288 74.262 30.836 1.00 65.69 301 ARG A O 1
ATOM 2193 N N . ARG A 1 302 ? -4.631 72.671 32.392 1.00 64.38 302 ARG A N 1
ATOM 2194 C CA . ARG A 1 302 ? -4.689 73.599 33.541 1.00 64.38 302 ARG A CA 1
ATOM 2195 C C . ARG A 1 302 ? -3.321 74.181 33.906 1.00 64.38 302 ARG A C 1
ATOM 2197 O O . ARG A 1 302 ? -3.247 75.338 34.302 1.00 64.38 302 ARG A O 1
ATOM 2204 N N . ALA A 1 303 ? -2.236 73.434 33.694 1.00 59.28 303 ALA A N 1
ATOM 2205 C CA . ALA A 1 303 ? -0.879 73.942 33.913 1.00 59.28 303 ALA A CA 1
ATOM 2206 C C . ALA A 1 303 ? -0.526 75.123 32.981 1.00 59.28 303 ALA A C 1
ATOM 2208 O O . ALA A 1 303 ? 0.135 76.067 33.406 1.00 59.28 303 ALA A O 1
ATOM 2209 N N . TYR A 1 304 ? -1.025 75.127 31.737 1.00 57.38 304 TYR A N 1
ATOM 2210 C CA . TYR A 1 304 ? -0.818 76.249 30.809 1.00 57.38 304 TYR A CA 1
ATOM 2211 C C . TYR A 1 304 ? -1.631 77.508 31.151 1.00 57.38 304 TYR A C 1
ATOM 2213 O O . TYR A 1 304 ? -1.269 78.596 30.704 1.00 57.38 304 TYR A O 1
ATOM 2221 N N . GLU A 1 305 ? -2.712 77.388 31.926 1.00 61.25 305 GLU A N 1
ATOM 2222 C CA . GLU A 1 305 ? -3.553 78.529 32.314 1.00 61.25 305 GLU A CA 1
ATOM 2223 C C . GLU A 1 305 ? -3.033 79.239 33.580 1.00 61.25 305 GLU A C 1
ATOM 2225 O O . GLU A 1 305 ? -3.222 80.449 33.713 1.00 61.25 305 GLU A O 1
ATOM 2230 N N . GLU A 1 306 ? -2.319 78.539 34.471 1.00 56.56 306 GLU A N 1
ATOM 2231 C CA . GLU A 1 306 ? -1.872 79.094 35.762 1.00 56.56 306 GLU A CA 1
ATOM 2232 C C . GLU A 1 306 ? -0.420 79.629 35.774 1.00 56.56 306 GLU A C 1
ATOM 2234 O O . GLU A 1 306 ? -0.066 80.415 36.654 1.00 56.56 306 GLU A O 1
ATOM 2239 N N . GLU A 1 307 ? 0.402 79.332 34.758 1.00 55.66 307 GLU A N 1
ATOM 2240 C CA . GLU A 1 307 ? 1.780 79.848 34.614 1.00 55.66 307 GLU A CA 1
ATOM 2241 C C . GLU A 1 307 ? 1.928 80.956 33.552 1.00 55.66 307 GLU A C 1
ATOM 2243 O O . GLU A 1 307 ? 2.914 81.026 32.813 1.00 55.66 307 GLU A O 1
ATOM 2248 N N . ALA A 1 308 ? 0.988 81.903 33.495 1.00 50.81 308 ALA A N 1
ATOM 2249 C CA . ALA A 1 308 ? 1.226 83.170 32.802 1.00 50.81 308 ALA A CA 1
ATOM 2250 C C . ALA A 1 308 ? 2.231 84.036 33.596 1.00 50.81 308 ALA A C 1
ATOM 2252 O O . ALA A 1 308 ? 1.882 85.081 34.153 1.00 50.81 308 ALA A O 1
ATOM 2253 N N . LEU A 1 309 ? 3.497 83.599 33.665 1.00 58.22 309 LEU A N 1
ATOM 2254 C CA . LEU A 1 309 ? 4.614 84.405 34.152 1.00 58.22 309 LEU A CA 1
ATOM 2255 C C . LEU A 1 309 ? 4.575 85.745 33.406 1.00 58.22 309 LEU A C 1
ATOM 2257 O O . LEU A 1 309 ? 4.634 85.788 32.175 1.00 58.22 309 LEU A O 1
ATOM 2261 N N . ARG A 1 310 ? 4.443 86.853 34.142 1.00 54.22 310 ARG A N 1
ATOM 2262 C CA . ARG A 1 310 ? 4.379 88.198 33.558 1.00 54.22 310 ARG A CA 1
ATOM 2263 C C . ARG A 1 310 ? 5.683 88.488 32.816 1.00 54.22 310 ARG A C 1
ATOM 2265 O O . ARG A 1 310 ? 6.710 88.768 33.430 1.00 54.22 310 ARG A O 1
ATOM 2272 N N . VAL A 1 311 ? 5.643 88.427 31.489 1.00 60.69 311 VAL A N 1
ATOM 2273 C CA . VAL A 1 311 ? 6.795 88.755 30.646 1.00 60.69 311 VAL A CA 1
ATOM 2274 C C . VAL A 1 311 ? 6.756 90.245 30.325 1.00 60.69 311 VAL A C 1
ATOM 2276 O O . VAL A 1 311 ? 5.842 90.706 29.640 1.00 60.69 311 VAL A O 1
ATOM 2279 N N . ALA A 1 312 ? 7.742 90.997 30.810 1.00 61.75 312 ALA A N 1
ATOM 2280 C CA . ALA A 1 312 ? 7.921 92.398 30.446 1.00 61.75 312 ALA A CA 1
ATOM 2281 C C . ALA A 1 312 ? 8.863 92.498 29.234 1.00 61.75 312 ALA A C 1
ATOM 2283 O O . ALA A 1 312 ? 9.813 91.725 29.096 1.00 61.75 312 ALA A O 1
ATOM 2284 N N . MET A 1 313 ? 8.592 93.437 28.327 1.00 63.28 313 MET A N 1
ATOM 2285 C CA . MET A 1 313 ? 9.505 93.750 27.226 1.00 63.28 313 MET A CA 1
ATOM 2286 C C . MET A 1 313 ? 10.639 94.620 27.764 1.00 63.28 313 MET A C 1
ATOM 2288 O O . MET A 1 313 ? 10.390 95.737 28.216 1.00 63.28 313 MET A O 1
ATOM 2292 N N . VAL A 1 314 ? 11.877 94.130 27.695 1.00 63.09 314 VAL A N 1
ATOM 2293 C CA . VAL A 1 314 ? 13.070 94.947 27.943 1.00 63.09 314 VAL A CA 1
ATOM 2294 C C . VAL A 1 314 ? 13.714 95.202 26.582 1.00 63.09 314 VAL A C 1
ATOM 2296 O O . VAL A 1 314 ? 14.422 94.361 26.031 1.00 63.09 314 VAL A O 1
ATOM 2299 N N . GLY A 1 315 ? 13.389 96.347 25.977 1.00 77.06 315 GLY A N 1
ATOM 2300 C CA . GLY A 1 315 ? 13.790 96.654 24.602 1.00 77.06 315 GLY A CA 1
ATOM 2301 C C . GLY A 1 315 ? 13.127 95.718 23.581 1.00 77.06 315 GLY A C 1
ATOM 2302 O O . GLY A 1 315 ? 11.908 95.576 23.574 1.00 77.06 315 GLY A O 1
ATOM 2303 N N . HIS A 1 316 ? 13.925 95.086 22.715 1.00 65.31 316 HIS A N 1
ATOM 2304 C CA . HIS A 1 316 ? 13.449 94.178 21.655 1.00 65.31 316 HIS A CA 1
ATOM 2305 C C . HIS A 1 316 ? 13.442 92.692 22.066 1.00 65.31 316 HIS A C 1
ATOM 2307 O O . HIS A 1 316 ? 13.260 91.823 21.217 1.00 65.31 316 HIS A O 1
ATOM 2313 N N . VAL A 1 317 ? 13.634 92.381 23.353 1.00 61.03 317 VAL A N 1
ATOM 2314 C CA . VAL A 1 317 ? 13.668 91.001 23.858 1.00 61.03 317 VAL A CA 1
ATOM 2315 C C . VAL A 1 317 ? 12.707 90.846 25.038 1.00 61.03 317 VAL A C 1
ATOM 2317 O O . VAL A 1 317 ? 12.646 91.682 25.941 1.00 61.03 317 VAL A O 1
ATOM 2320 N N . ARG A 1 318 ? 11.932 89.756 25.021 1.00 69.12 318 ARG A N 1
ATOM 2321 C CA . ARG A 1 318 ? 11.050 89.348 26.123 1.00 69.12 318 ARG A CA 1
ATOM 2322 C C . ARG A 1 318 ? 11.877 88.649 27.198 1.00 69.12 318 ARG A C 1
ATOM 2324 O O . ARG A 1 318 ? 12.508 87.639 26.895 1.00 69.12 318 ARG A O 1
ATOM 2331 N N . ALA A 1 319 ? 11.831 89.139 28.436 1.00 71.50 319 ALA A N 1
ATOM 2332 C CA . ALA A 1 319 ? 12.480 88.485 29.570 1.00 71.50 319 ALA A CA 1
ATOM 2333 C C . ALA A 1 319 ? 11.526 88.378 30.781 1.00 71.50 319 ALA A C 1
ATOM 2335 O O . ALA A 1 319 ? 10.736 89.296 31.028 1.00 71.50 319 ALA A O 1
ATOM 2336 N N . PRO A 1 320 ? 11.558 87.259 31.529 1.00 65.62 320 PRO A N 1
ATOM 2337 C CA . PRO A 1 320 ? 10.767 87.084 32.746 1.00 65.62 320 PRO A CA 1
ATOM 2338 C C . PRO A 1 320 ? 11.300 87.983 33.874 1.00 65.62 320 PRO A C 1
ATOM 2340 O O . PRO A 1 320 ? 12.508 88.082 34.074 1.00 65.62 320 PRO A O 1
ATOM 2343 N N . SER A 1 321 ? 10.402 88.637 34.618 1.00 59.09 321 SER A N 1
ATOM 2344 C CA . SER A 1 321 ? 10.757 89.551 35.716 1.00 59.09 321 SER A CA 1
ATOM 2345 C C . SER A 1 321 ? 10.192 89.045 37.044 1.00 59.09 321 SER A C 1
ATOM 2347 O O . SER A 1 321 ? 8.985 88.842 37.160 1.00 59.09 321 SER A O 1
ATOM 2349 N N . ALA A 1 322 ? 11.049 88.872 38.054 1.00 66.69 322 ALA A N 1
ATOM 2350 C CA . ALA A 1 322 ? 10.660 88.441 39.400 1.00 66.69 322 ALA A CA 1
ATOM 2351 C C . ALA A 1 322 ? 10.448 89.644 40.341 1.00 66.69 322 ALA A C 1
ATOM 2353 O O . ALA A 1 322 ? 11.232 90.592 40.329 1.00 66.69 322 ALA A O 1
ATOM 2354 N N . CYS A 1 323 ? 9.396 89.608 41.167 1.00 60.03 323 CYS A N 1
ATOM 2355 C CA . CYS A 1 323 ? 9.137 90.617 42.201 1.00 60.03 323 CYS A CA 1
ATOM 2356 C C . CYS A 1 323 ? 9.987 90.308 43.446 1.00 60.03 323 CYS A C 1
ATOM 2358 O O . CYS A 1 323 ? 9.929 89.197 43.966 1.00 60.03 323 CYS A O 1
ATOM 2360 N N . GLY A 1 324 ? 10.780 91.268 43.926 1.00 58.44 324 GLY A N 1
ATOM 2361 C CA . GLY A 1 324 ? 11.587 91.096 45.137 1.00 58.44 324 GLY A CA 1
ATOM 2362 C C . GLY A 1 324 ? 10.776 91.326 46.416 1.00 58.44 324 GLY A C 1
ATOM 2363 O O . GLY A 1 324 ? 10.069 92.324 46.521 1.00 58.44 324 GLY A O 1
ATOM 2364 N N . SER A 1 325 ? 10.925 90.452 47.412 1.00 50.06 325 SER A N 1
ATOM 2365 C CA . SER A 1 325 ? 10.452 90.687 48.784 1.00 50.06 325 SER A CA 1
ATOM 2366 C C . SER A 1 325 ? 11.477 90.173 49.799 1.00 50.06 325 SER A C 1
ATOM 2368 O O . SER A 1 325 ? 11.967 89.053 49.674 1.00 50.06 325 SER A O 1
ATOM 2370 N N . ARG A 1 326 ? 11.811 91.006 50.791 1.00 52.22 326 ARG A N 1
ATOM 2371 C CA . ARG A 1 326 ? 12.832 90.786 51.831 1.00 52.22 326 ARG A CA 1
ATOM 2372 C C . ARG A 1 326 ? 12.118 90.641 53.183 1.00 52.22 326 ARG A C 1
ATOM 2374 O O . ARG A 1 326 ? 11.296 91.492 53.501 1.00 52.22 326 ARG A O 1
ATOM 2381 N N . THR A 1 327 ? 12.409 89.597 53.960 1.00 59.56 327 THR A N 1
ATOM 2382 C CA . THR A 1 327 ? 11.823 89.356 55.297 1.00 59.56 327 THR A CA 1
ATOM 2383 C C . THR A 1 327 ? 12.810 89.698 56.417 1.00 59.56 327 THR A C 1
ATOM 2385 O O . THR A 1 327 ? 14.003 89.429 56.284 1.00 59.56 327 THR A O 1
ATOM 2388 N N . THR A 1 328 ? 12.308 90.228 57.534 1.00 50.88 328 THR A N 1
ATOM 2389 C CA . THR A 1 328 ? 13.005 90.365 58.829 1.00 50.88 328 THR A CA 1
ATOM 2390 C C . THR A 1 328 ? 12.316 89.467 59.872 1.00 50.88 328 THR A C 1
ATOM 2392 O O . THR A 1 328 ? 11.085 89.476 59.899 1.00 50.88 328 THR A O 1
ATOM 2395 N N . PRO A 1 329 ? 13.037 88.693 60.705 1.00 51.81 329 PRO A N 1
ATOM 2396 C CA . PRO A 1 329 ? 12.440 87.888 61.776 1.00 51.81 329 PRO A CA 1
ATOM 2397 C C . PRO A 1 329 ? 12.522 88.599 63.135 1.00 51.81 329 PRO A C 1
ATOM 2399 O O . PRO A 1 329 ? 13.586 89.116 63.452 1.00 51.81 329 PRO A O 1
ATOM 2402 N N . ASP A 1 330 ? 11.454 88.570 63.939 1.00 44.66 330 ASP A N 1
ATOM 2403 C CA . ASP A 1 330 ? 11.547 88.868 65.374 1.00 44.66 330 ASP A CA 1
ATOM 2404 C C . ASP A 1 330 ? 10.513 88.110 66.226 1.00 44.66 330 ASP A C 1
ATOM 2406 O O . ASP A 1 330 ? 9.363 87.914 65.829 1.00 44.66 330 ASP A O 1
ATOM 2410 N N . GLU A 1 331 ? 11.011 87.726 67.404 1.00 55.50 331 GLU A N 1
ATOM 2411 C CA . GLU A 1 331 ? 10.324 87.455 68.674 1.00 55.50 331 GLU A CA 1
ATOM 2412 C C . GLU A 1 331 ? 9.593 86.116 68.870 1.00 55.50 331 GLU A C 1
ATOM 2414 O O . GLU A 1 331 ? 8.371 85.979 68.882 1.00 55.50 331 GLU A O 1
ATOM 2419 N N . LEU A 1 332 ? 10.433 85.118 69.156 1.00 55.81 332 LEU A N 1
ATOM 2420 C CA . LEU A 1 332 ? 10.136 83.908 69.911 1.00 55.81 332 LEU A CA 1
ATOM 2421 C C . LEU A 1 332 ? 10.614 84.110 71.367 1.00 55.81 332 LEU A C 1
ATOM 2423 O O . LEU A 1 332 ? 11.643 83.565 71.749 1.00 55.81 332 LEU A O 1
ATOM 2427 N N . GLU A 1 333 ? 9.903 84.890 72.183 1.00 53.81 333 GLU A N 1
ATOM 2428 C CA . GLU A 1 333 ? 10.081 84.869 73.645 1.00 53.81 333 GLU A CA 1
ATOM 2429 C C . GLU A 1 333 ? 8.791 84.371 74.295 1.00 53.81 333 GLU A C 1
ATOM 2431 O O . GLU A 1 333 ? 7.813 85.085 74.513 1.00 53.81 333 GLU A O 1
ATOM 2436 N N . ASN A 1 334 ? 8.799 83.060 74.535 1.00 51.81 334 ASN A N 1
ATOM 2437 C CA . ASN A 1 334 ? 7.936 82.395 75.490 1.00 51.81 334 ASN A CA 1
ATOM 2438 C C . ASN A 1 334 ? 8.037 83.059 76.868 1.00 51.81 334 ASN A C 1
ATOM 2440 O O . ASN A 1 334 ? 8.999 83.748 77.190 1.00 51.81 334 ASN A O 1
ATOM 2444 N N . GLU A 1 335 ? 7.110 82.637 77.724 1.00 55.62 335 GLU A N 1
ATOM 2445 C CA . GLU A 1 335 ? 7.397 82.491 79.147 1.00 55.62 335 GLU A CA 1
ATOM 2446 C C . GLU A 1 335 ? 7.272 83.789 79.935 1.00 55.62 335 GLU A C 1
ATOM 2448 O O . GLU A 1 335 ? 8.241 84.346 80.439 1.00 55.62 335 GLU A O 1
ATOM 2453 N N . TYR A 1 336 ? 6.028 84.226 80.159 1.00 50.41 336 TYR A N 1
ATOM 2454 C CA . TYR A 1 336 ? 5.824 84.952 81.408 1.00 50.41 336 TYR A CA 1
ATOM 2455 C C . TYR A 1 336 ? 4.517 84.708 82.146 1.00 50.41 336 TYR A C 1
ATOM 2457 O O . TYR A 1 336 ? 4.537 84.689 83.372 1.00 50.41 336 TYR A O 1
ATOM 2465 N N . ARG A 1 337 ? 3.359 84.555 81.508 1.00 48.50 337 ARG A N 1
ATOM 2466 C CA . ARG A 1 337 ? 2.098 84.642 82.267 1.00 48.50 337 ARG A CA 1
ATOM 2467 C C . ARG A 1 337 ? 1.011 83.831 81.572 1.00 48.50 337 ARG A C 1
ATOM 2469 O O . ARG A 1 337 ? 0.850 83.967 80.375 1.00 48.50 337 ARG A O 1
ATOM 2476 N N . ALA A 1 338 ? 0.220 82.995 82.218 1.00 48.84 338 ALA A N 1
ATOM 2477 C CA . ALA A 1 338 ? 0.026 82.811 83.638 1.00 48.84 338 ALA A CA 1
ATOM 2478 C C . ALA A 1 338 ? -0.654 81.453 83.841 1.00 48.84 338 ALA A C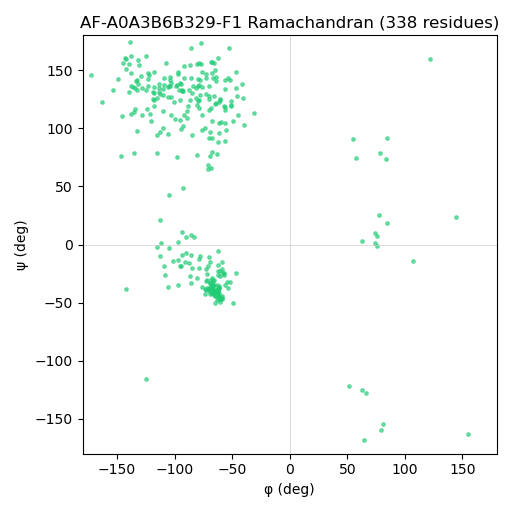 1
ATOM 2480 O O . ALA A 1 338 ? -1.754 81.216 83.353 1.00 48.84 338 ALA A O 1
ATOM 2481 N N . THR A 1 339 ? -0.016 80.582 84.616 1.00 48.72 339 THR A N 1
ATOM 2482 C CA . THR A 1 339 ? -0.724 79.898 85.693 1.00 48.72 339 THR A CA 1
ATOM 2483 C C . THR A 1 339 ? -1.088 80.952 86.733 1.00 48.72 339 THR A C 1
ATOM 2485 O O . THR A 1 339 ? -0.265 81.309 87.577 1.00 48.72 339 THR A O 1
ATOM 2488 N N . LEU A 1 340 ? -2.287 81.506 86.570 1.00 34.91 340 LEU A N 1
ATOM 2489 C CA . LEU A 1 340 ? -3.321 81.686 87.589 1.00 34.91 340 LEU A CA 1
ATOM 2490 C C . LEU A 1 340 ? -4.626 82.041 86.873 1.00 34.91 340 LEU A C 1
ATOM 2492 O O . LEU A 1 340 ? -4.610 83.019 86.094 1.00 34.91 340 LEU A O 1
#

Foldseek 3Di:
DDDDDDDDDDDPDDPPPPPDPDDDPDDDDPVCVLVVVVVVVVVVVVVPPPPPPVPCLAPVSVVVQLQVQQLVVPVVDDDDAPDKDWGDGPPSQPQKTKIKHKYQQLVCQQQNACCDPQKGGDHQKHFPPDDSRFIKMKMKMFSHVSQVSCQVVQCVVFHKDFQWTKIFIFMWGDDPPPHIDGTWMFHPDFFMKGACPPTHDPDDPPWQWWKWWQAPVRDIDIGHADPPGRMDGHGTGGIITTIGDGPPPPDDDDPPPPPDVVVVVVVVVVVPPPVVVVVVVSVVVVVVVVVVVVVVVVVVVVVVVPPPQPWDDPDPDTDGDDDDDDDDDDDPDDDDDDPD

Secondary structure (DSSP, 8-state):
----PPPP-----------PPPPP-----TTTHHHHHHHHHHHHHHHHS---------HHHHHHHHHHHHHHHHTT--PPTT-EEE----GGGTT-EEEEEEEEHHHHHHH-EEEETTEEEPS-EE-TT--TT-EEEEEEEE-GGGGGGGHHHHHHTTS-EE-S--EEEEEEEEETTTEEEEPP-EESSSPEEEE-TTTSS-PPTT---EEEEEETTS-EEEEEPPTTSSEEEESS-EEEEEEE--TT--SS--------HHHHHHHHHHHHHHHHHHHHHHHHHHHHHHHHHHHHHHHHHHHHHH----EEEETTEEEE-PPP----------------

Organism: Triticum aestivum (NCBI:txid4565)

InterPro domains:
  IPR010605 Protein of unknown function DUF1191 [PF06697] (58-244)
  IPR010605 Protein of unknown function DUF1191 [PTHR33512] (39-336)

Nearest PDB structures (foldseek):
  1tye-assembly2_D  TM=3.774E-01  e=1.884E+00  Homo sapiens
  3fcu-assembly2_D  TM=3.545E-01  e=2.106E+00  Homo sapiens

Radius of gyration: 39.71 Å; Cα contacts (8 Å, |Δi|>4): 425; chains: 1; bounding box: 64×119×109 Å

Mean predicted aligned error: 19.19 Å

Solvent-accessible surface area (backbone atoms only — not comparable to full-atom values): 20568 Å² total; per-residue (Å²): 142,82,83,83,81,79,87,87,81,81,82,91,85,72,86,73,80,75,74,73,77,80,78,76,94,63,80,88,49,87,78,52,54,65,58,53,51,52,53,52,50,52,50,51,54,64,69,64,45,79,80,62,70,83,70,84,60,47,64,68,60,50,52,52,54,52,50,53,36,52,47,58,68,50,58,98,45,99,68,66,73,76,43,78,42,77,50,73,62,59,79,93,44,60,69,41,54,37,32,34,28,37,41,37,45,42,56,39,17,70,66,29,39,81,73,53,83,53,33,26,42,38,40,42,43,40,49,77,98,57,59,54,81,38,44,27,36,42,37,38,35,33,30,44,88,58,32,66,58,48,45,65,57,32,38,74,67,41,56,27,42,79,67,36,47,29,35,33,39,45,47,29,37,57,40,100,84,80,47,74,42,86,50,69,57,42,45,79,62,58,51,33,36,37,52,41,73,87,66,37,76,82,65,63,92,88,65,75,58,30,27,37,38,36,35,87,86,69,51,67,49,76,44,74,36,43,87,98,49,61,30,33,75,34,59,60,53,34,37,35,30,38,26,40,78,29,90,80,54,92,71,85,82,79,80,76,77,72,77,55,67,67,61,61,50,52,62,57,53,64,62,61,61,59,53,53,56,54,54,48,54,53,52,52,51,54,52,52,53,52,53,50,53,54,53,52,57,52,52,58,56,52,55,69,69,75,64,72,71,64,65,46,73,61,83,97,44,81,46,82,66,85,86,87,84,88,88,83,90,85,85,91,76,77,88,87,84,69,101,120

pLDDT: mean 73.41, std 20.56, range [28.61, 97.31]